Protein AF-X6MGR4-F1 (afdb_monomer)

Sequence (195 aa):
MQVRRQFLCTNKPTILLTPIKSKELKSATSVTKFLGLRNKNALSRKVLAHTFSGHYLFILQLMLMYQIQEVKRLHKMTIVKVLLSKTEDVVKILKDNDVQIVYSMAKVEPFDKGKSRLKSHFKQCRKFYILNHIVRECTKKRKVSNTSVYYVESRKAWYKLTINEMRQPTNYSYTDAAKDSKYQMEMKARMDLRN

Organism: Reticulomyxa filosa (NCBI:txid46433)

Nearest PDB structures (foldseek):
  5wu6-assembly1_A  TM=6.765E-01  e=1.325E-02  Homo sapiens
  5wu6-assembly2_B  TM=6.444E-01  e=1.090E-02  Homo sapiens
  9j8p-assembly1_A  TM=5.849E-01  e=1.611E-02  Homo sapiens
  2hzc-assembly1_A  TM=5.557E-01  e=1.611E-02  Homo sapiens
  3vai-assembly1_A  TM=5.505E-01  e=6.758E-02  Homo sapiens

Secondary structure (DSSP, 8-state):
-HHHHHHHHHH--EEEEEES-------HHHHHHHTT--TT-HHHHHHHHHTTSTHHHHHHHHHHHS-EEEEEEPTTSS-EEEEES-HHHHHHHHHHSEEEETTEEEEEEE--GGG-S-GGG----TTT--TT--GGG--------THHHHHHHHHHHHHHHHHHHTT------S--TTSTHHHHHHHHHHHHTT-

Radius of gyration: 32.0 Å; Cα contacts (8 Å, |Δi|>4): 172; chains: 1; bounding box: 62×50×80 Å

Structure (mmCIF, N/CA/C/O backbone):
data_AF-X6MGR4-F1
#
_entry.id   AF-X6MGR4-F1
#
loop_
_atom_site.group_PDB
_atom_site.id
_atom_site.type_symbol
_atom_site.label_atom_id
_atom_site.label_alt_id
_atom_site.label_comp_id
_atom_site.label_asym_id
_atom_site.label_entity_id
_atom_site.label_seq_id
_atom_site.pdbx_PDB_ins_code
_atom_site.Cartn_x
_atom_site.Cartn_y
_atom_site.Cartn_z
_atom_site.occupancy
_atom_site.B_iso_or_equiv
_atom_site.auth_seq_id
_atom_site.auth_comp_id
_atom_site.auth_asym_id
_atom_site.auth_atom_id
_atom_site.pdbx_PDB_model_num
ATOM 1 N N . MET A 1 1 ? -17.010 13.481 -5.219 1.00 61.47 1 MET A N 1
ATOM 2 C CA . MET A 1 1 ? -16.076 12.380 -4.840 1.00 61.47 1 MET A CA 1
ATOM 3 C C . MET A 1 1 ? -15.973 12.138 -3.328 1.00 61.47 1 MET A C 1
ATOM 5 O O . MET A 1 1 ? -15.644 11.021 -2.943 1.00 61.47 1 MET A O 1
ATOM 9 N N . GLN A 1 2 ? -16.244 13.141 -2.486 1.00 75.12 2 GLN A N 1
ATOM 10 C CA . GLN A 1 2 ? -16.018 13.107 -1.034 1.00 75.12 2 GLN A CA 1
ATOM 11 C C . GLN A 1 2 ? -16.865 12.055 -0.289 1.00 75.12 2 GLN A C 1
ATOM 13 O O . GLN A 1 2 ? -16.314 11.289 0.497 1.00 75.12 2 GLN A O 1
ATOM 18 N N . VAL A 1 3 ? -18.148 11.910 -0.646 1.00 80.38 3 VAL A N 1
ATOM 19 C CA . VAL A 1 3 ? -19.079 10.939 -0.025 1.00 80.38 3 VAL A CA 1
ATOM 20 C C . VAL A 1 3 ? -18.582 9.490 -0.138 1.00 80.38 3 VAL A C 1
ATOM 22 O O . VAL A 1 3 ? -18.583 8.741 0.835 1.00 80.38 3 VAL A O 1
ATOM 25 N N . ARG A 1 4 ? -18.065 9.086 -1.310 1.00 75.12 4 ARG A N 1
ATOM 26 C CA . ARG A 1 4 ? -17.535 7.720 -1.502 1.00 75.12 4 ARG A CA 1
ATOM 27 C C . ARG A 1 4 ? -16.260 7.464 -0.696 1.00 75.12 4 ARG A C 1
ATOM 29 O O . ARG A 1 4 ? -16.050 6.334 -0.272 1.00 75.12 4 ARG A O 1
ATOM 36 N N . ARG A 1 5 ? -15.409 8.479 -0.486 1.00 77.56 5 ARG A N 1
ATOM 37 C CA . ARG A 1 5 ? -14.191 8.329 0.333 1.00 77.56 5 ARG A CA 1
ATOM 38 C C . ARG A 1 5 ? -14.550 8.088 1.795 1.00 77.56 5 ARG A C 1
ATOM 40 O O . ARG A 1 5 ? -14.008 7.166 2.391 1.00 77.56 5 ARG A O 1
ATOM 47 N N . GLN A 1 6 ? -15.496 8.861 2.329 1.00 80.38 6 GLN A N 1
ATOM 48 C CA . GLN A 1 6 ? -15.971 8.696 3.704 1.00 80.38 6 GLN A CA 1
ATOM 49 C C . GLN A 1 6 ? -16.549 7.293 3.923 1.00 80.38 6 GLN A C 1
ATOM 51 O O . GLN A 1 6 ? -16.101 6.597 4.826 1.00 80.38 6 GLN A O 1
ATOM 56 N N . PHE A 1 7 ? -17.421 6.820 3.026 1.00 84.38 7 PHE A N 1
ATOM 57 C CA . PHE A 1 7 ? -18.021 5.484 3.133 1.00 84.38 7 PHE A CA 1
ATOM 58 C C . PHE A 1 7 ? -16.995 4.335 3.176 1.00 84.38 7 PHE A C 1
ATOM 60 O O . PHE A 1 7 ? -17.171 3.359 3.910 1.00 84.38 7 PHE A O 1
ATOM 67 N N . LEU A 1 8 ? -15.914 4.435 2.393 1.00 80.69 8 LEU A N 1
ATOM 68 C CA . LEU A 1 8 ? -14.847 3.429 2.391 1.00 80.69 8 LEU A CA 1
ATOM 69 C C . LEU A 1 8 ? -14.054 3.435 3.704 1.00 80.69 8 LEU A C 1
ATOM 71 O O . LEU A 1 8 ? -13.685 2.368 4.190 1.00 80.69 8 LEU A O 1
ATOM 75 N N . CYS A 1 9 ? -13.834 4.612 4.294 1.00 80.75 9 CYS A N 1
ATOM 76 C CA . CYS A 1 9 ? -13.073 4.748 5.535 1.00 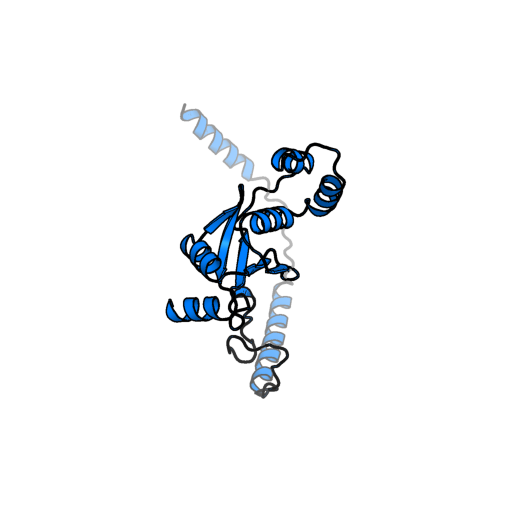80.75 9 CYS A CA 1
ATOM 77 C C . CYS A 1 9 ? -13.833 4.207 6.753 1.00 80.75 9 CYS A C 1
ATOM 79 O O . CYS A 1 9 ? -13.195 3.658 7.644 1.00 80.75 9 CYS A O 1
ATOM 81 N N . THR A 1 10 ? -15.166 4.316 6.785 1.00 82.88 10 THR A N 1
ATOM 82 C CA . THR A 1 10 ? -15.971 3.911 7.952 1.00 82.88 10 THR A CA 1
ATOM 83 C C . THR A 1 10 ? -16.091 2.395 8.096 1.00 82.88 10 THR A C 1
ATOM 85 O O . THR A 1 10 ? -16.029 1.875 9.202 1.00 82.88 10 THR A O 1
ATOM 88 N N . ASN A 1 11 ? -16.251 1.672 6.983 1.00 85.81 11 ASN A N 1
ATOM 89 C CA . ASN A 1 11 ? -16.527 0.232 7.031 1.00 85.81 11 ASN A CA 1
ATOM 90 C C . ASN A 1 11 ? -15.257 -0.614 7.152 1.00 85.81 11 ASN A C 1
ATOM 92 O O . ASN A 1 11 ? -15.237 -1.611 7.871 1.00 85.81 11 ASN A O 1
ATOM 96 N N . LYS A 1 12 ? -14.213 -0.261 6.390 1.00 89.56 12 LYS A N 1
ATOM 97 C CA . LYS A 1 12 ? -12.924 -0.963 6.396 1.00 89.56 12 LYS A CA 1
ATOM 98 C C . LYS A 1 12 ? -11.793 0.037 6.156 1.00 89.56 12 LYS A C 1
ATOM 100 O O . LYS A 1 12 ? -11.517 0.319 4.989 1.00 89.56 12 LYS A O 1
ATOM 105 N N . PRO A 1 13 ? -11.111 0.517 7.212 1.00 90.88 13 PRO A N 1
ATOM 106 C CA . PRO A 1 13 ? -10.029 1.509 7.147 1.00 90.88 13 PRO A CA 1
ATOM 107 C C . PRO A 1 13 ? -8.783 0.973 6.422 1.00 90.88 13 PRO A C 1
ATOM 109 O O . PRO A 1 13 ? -7.758 0.649 7.015 1.00 90.88 13 PRO A O 1
ATOM 112 N N . THR A 1 14 ? -8.886 0.824 5.105 1.00 93.00 14 THR A N 1
ATOM 113 C CA . THR A 1 14 ? -7.870 0.194 4.268 1.00 93.00 14 THR A CA 1
ATOM 114 C C . THR A 1 14 ? -7.316 1.199 3.275 1.00 93.00 14 THR A C 1
ATOM 116 O O . THR A 1 14 ? -8.064 1.813 2.510 1.00 93.00 14 THR A O 1
ATOM 119 N N . ILE A 1 15 ? -5.995 1.304 3.229 1.00 93.81 15 ILE A N 1
ATOM 120 C CA . ILE A 1 15 ? -5.273 2.171 2.301 1.00 93.81 15 ILE A CA 1
ATOM 121 C C . ILE A 1 15 ? -4.340 1.352 1.410 1.00 93.81 15 ILE A C 1
ATOM 123 O O . ILE A 1 15 ? -3.853 0.279 1.778 1.00 93.81 15 ILE A O 1
ATOM 127 N N . LEU A 1 16 ? -4.125 1.859 0.202 1.00 93.00 16 LEU A N 1
ATOM 128 C CA . LEU A 1 16 ? -3.084 1.426 -0.711 1.00 93.00 16 LEU A CA 1
ATOM 129 C C . LEU A 1 16 ? -1.946 2.429 -0.661 1.00 93.00 16 LEU A C 1
ATOM 131 O O . LEU A 1 16 ? -2.156 3.632 -0.814 1.00 93.00 16 LEU A O 1
ATOM 135 N N . LEU A 1 17 ? -0.743 1.903 -0.495 1.00 92.25 17 LEU A N 1
ATOM 136 C CA . LEU A 1 17 ? 0.480 2.678 -0.476 1.00 92.25 17 LEU A CA 1
ATOM 137 C C . LEU A 1 17 ? 1.316 2.294 -1.685 1.00 92.25 17 LEU A C 1
ATOM 139 O O . LEU A 1 17 ? 1.655 1.121 -1.875 1.00 92.25 17 LEU A O 1
ATOM 143 N N . THR A 1 18 ? 1.619 3.294 -2.508 1.00 89.31 18 THR A N 1
ATOM 144 C CA . THR A 1 18 ? 2.442 3.131 -3.706 1.00 89.31 18 THR A CA 1
ATOM 145 C C . THR A 1 18 ? 3.684 4.007 -3.571 1.00 89.31 18 THR A C 1
ATOM 147 O O . THR A 1 18 ? 3.547 5.229 -3.516 1.00 89.31 18 THR A O 1
ATOM 150 N N . PRO A 1 19 ? 4.896 3.434 -3.516 1.00 86.06 19 PRO A N 1
ATOM 151 C CA . PRO A 1 19 ? 6.114 4.236 -3.466 1.00 86.06 19 PRO A CA 1
ATOM 152 C C . PRO A 1 19 ? 6.262 5.034 -4.770 1.00 86.06 19 PRO A C 1
ATOM 154 O O . PRO A 1 19 ? 6.184 4.460 -5.856 1.00 86.06 19 PRO A O 1
ATOM 157 N N . ILE A 1 20 ? 6.455 6.354 -4.671 1.00 81.50 20 ILE A N 1
ATOM 158 C CA . ILE A 1 20 ? 6.474 7.260 -5.834 1.00 81.50 20 ILE A CA 1
ATOM 159 C C . ILE A 1 20 ? 7.829 7.229 -6.544 1.00 81.50 20 ILE A C 1
ATOM 161 O O . ILE A 1 20 ? 7.866 7.335 -7.765 1.00 81.50 20 ILE A O 1
ATOM 165 N N . LYS A 1 21 ? 8.921 7.062 -5.790 1.00 69.19 21 LYS A N 1
ATOM 166 C CA . LYS A 1 21 ? 10.300 6.774 -6.228 1.00 69.19 21 LYS A CA 1
ATOM 167 C C . LYS A 1 21 ? 11.174 6.851 -4.978 1.00 69.19 21 LYS A C 1
ATOM 169 O O . LYS A 1 21 ? 11.467 7.939 -4.494 1.00 69.19 21 LYS A O 1
ATOM 174 N N . SER A 1 22 ? 11.562 5.712 -4.421 1.00 62.59 22 SER A N 1
ATOM 175 C CA . SER A 1 22 ? 12.539 5.674 -3.332 1.00 62.59 22 SER A CA 1
ATOM 176 C C . SER A 1 22 ? 13.940 5.583 -3.924 1.00 62.59 22 SER A C 1
ATOM 178 O O . SER A 1 22 ? 14.182 4.724 -4.773 1.00 62.59 22 SER A O 1
ATOM 180 N N . LYS A 1 23 ? 14.880 6.419 -3.464 1.00 68.06 23 LYS A N 1
ATOM 181 C CA . LYS A 1 23 ? 16.303 6.110 -3.659 1.00 68.06 23 LYS A CA 1
ATOM 182 C C . LYS A 1 23 ? 16.578 4.815 -2.902 1.00 68.06 23 LYS A C 1
ATOM 184 O O . LYS A 1 23 ? 16.420 4.760 -1.685 1.00 68.06 23 LYS A O 1
ATOM 189 N N . GLU A 1 24 ? 16.906 3.764 -3.636 1.00 66.44 24 GLU A N 1
ATOM 190 C CA . GLU A 1 24 ? 17.157 2.455 -3.051 1.00 66.44 24 GLU A CA 1
ATOM 191 C C . GLU A 1 24 ? 18.448 2.519 -2.224 1.00 66.44 24 GLU A C 1
ATOM 193 O O . GLU A 1 24 ? 19.502 2.930 -2.722 1.00 66.44 24 GLU A O 1
ATOM 198 N N . LEU A 1 25 ? 18.367 2.170 -0.939 1.00 66.38 25 LEU A N 1
ATOM 199 C CA . LEU A 1 25 ? 19.551 2.041 -0.098 1.00 66.38 25 LEU A CA 1
ATOM 200 C C . LEU A 1 25 ? 20.308 0.793 -0.552 1.00 66.38 25 LEU A C 1
ATOM 202 O O . LEU A 1 25 ? 19.879 -0.330 -0.310 1.00 66.38 25 LEU A O 1
ATOM 206 N N . LYS A 1 26 ? 21.433 1.000 -1.239 1.00 72.69 26 LYS A N 1
ATOM 207 C CA . LYS A 1 26 ? 22.181 -0.075 -1.908 1.00 72.69 26 LYS A CA 1
ATOM 208 C C . LYS A 1 26 ? 22.854 -1.070 -0.951 1.00 72.69 26 LYS A C 1
ATOM 210 O O . L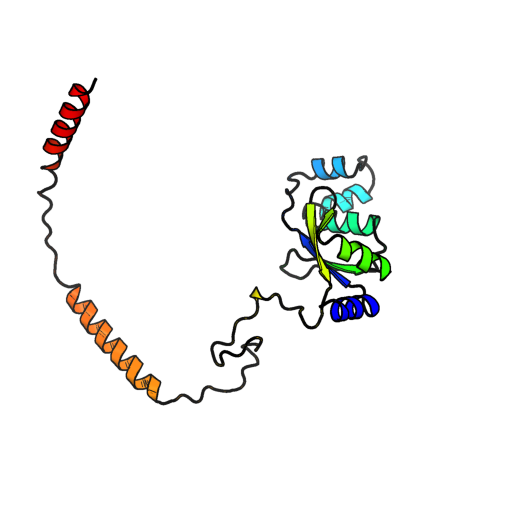YS A 1 26 ? 23.304 -2.115 -1.407 1.00 72.69 26 LYS A O 1
ATOM 215 N N . SER A 1 27 ? 22.967 -0.771 0.347 1.00 77.00 27 SER A N 1
ATOM 216 C CA . SER A 1 27 ? 23.691 -1.625 1.302 1.00 77.00 27 SER A CA 1
ATOM 217 C C . SER A 1 27 ? 22.935 -1.849 2.613 1.00 77.00 27 SER A C 1
ATOM 219 O O . SER A 1 27 ? 22.416 -0.906 3.212 1.00 77.00 27 SER A O 1
ATOM 221 N N . ALA A 1 28 ? 22.948 -3.083 3.130 1.00 69.81 28 ALA A N 1
ATOM 222 C CA . ALA A 1 28 ? 22.401 -3.391 4.458 1.00 69.81 28 ALA A CA 1
ATOM 223 C C . ALA A 1 28 ? 23.077 -2.598 5.576 1.00 69.81 28 ALA A C 1
ATOM 225 O O . ALA A 1 28 ? 22.421 -2.207 6.533 1.00 69.81 28 ALA A O 1
ATOM 226 N N . THR A 1 29 ? 24.373 -2.307 5.459 1.00 76.19 29 THR A N 1
ATOM 227 C CA . THR A 1 29 ? 25.093 -1.491 6.444 1.00 76.19 29 THR A CA 1
ATOM 228 C C . THR A 1 29 ? 24.518 -0.082 6.561 1.00 76.19 29 THR A C 1
ATOM 230 O O . THR A 1 29 ? 24.445 0.439 7.673 1.00 76.19 29 THR A O 1
ATOM 233 N N . SER A 1 30 ? 24.062 0.522 5.456 1.00 73.38 30 SER A N 1
ATOM 234 C CA . SER A 1 30 ? 23.371 1.818 5.502 1.00 73.38 30 SER A CA 1
ATOM 235 C C . SER A 1 30 ? 22.019 1.723 6.217 1.00 73.38 30 SER A C 1
ATOM 237 O O . SER A 1 30 ? 21.712 2.575 7.046 1.00 73.38 30 SER A O 1
ATOM 239 N N . VAL A 1 31 ? 21.266 0.640 5.991 1.00 71.88 31 VAL A N 1
ATOM 240 C CA . VAL A 1 31 ? 19.980 0.370 6.653 1.00 71.88 31 VAL A CA 1
ATOM 241 C C . VAL A 1 31 ? 20.155 0.151 8.158 1.00 71.88 31 VAL A C 1
ATOM 243 O O . VAL A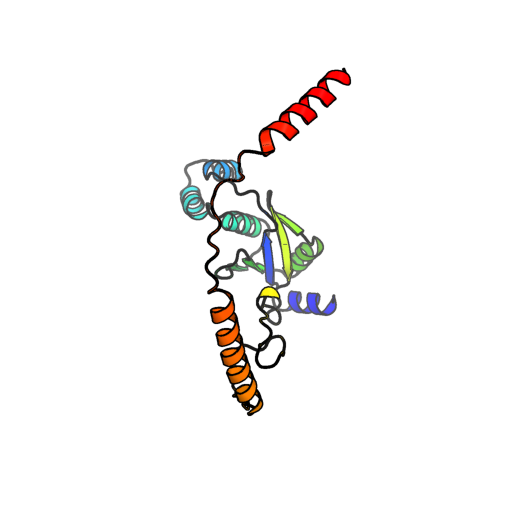 1 31 ? 19.424 0.731 8.955 1.00 71.88 31 VAL A O 1
ATOM 246 N N . THR A 1 32 ? 21.149 -0.636 8.573 1.00 74.19 32 THR A N 1
ATOM 247 C CA . THR A 1 32 ? 21.419 -0.910 9.993 1.00 74.19 32 THR A CA 1
ATOM 248 C C . THR A 1 32 ? 21.852 0.345 10.741 1.00 74.19 32 THR A C 1
ATOM 250 O O . THR A 1 32 ? 21.381 0.581 11.853 1.00 74.19 32 THR A O 1
ATOM 253 N N . LYS A 1 33 ? 22.714 1.172 10.125 1.00 79.75 33 LYS A N 1
ATOM 254 C CA . LYS A 1 33 ? 23.099 2.480 10.676 1.00 79.75 33 LYS A CA 1
ATOM 255 C C . LYS A 1 33 ? 21.889 3.402 10.793 1.00 79.75 33 LYS A C 1
ATOM 257 O O . LYS A 1 33 ? 21.725 4.046 11.822 1.00 79.75 33 LYS A O 1
ATOM 262 N N . PHE A 1 34 ? 21.035 3.422 9.771 1.00 71.69 34 PHE A N 1
ATOM 263 C CA . PHE A 1 34 ? 19.836 4.249 9.750 1.00 71.69 34 PHE A CA 1
ATOM 264 C C . PHE A 1 34 ? 18.831 3.863 10.846 1.00 71.69 34 PHE A C 1
ATOM 266 O O . PHE A 1 34 ? 18.313 4.729 11.539 1.00 71.69 34 PHE A O 1
ATOM 273 N N . LEU A 1 35 ? 18.601 2.564 11.056 1.00 72.94 35 LEU A N 1
ATOM 274 C CA . LEU A 1 35 ? 17.695 2.066 12.097 1.00 72.94 35 LEU A CA 1
ATOM 275 C C . LEU A 1 35 ? 18.267 2.183 13.522 1.00 72.94 35 LEU A C 1
ATOM 277 O O . LEU A 1 35 ? 17.602 1.784 14.475 1.00 72.94 35 LEU A O 1
ATOM 281 N N . GLY A 1 36 ? 19.506 2.658 13.691 1.00 79.69 36 GLY A N 1
ATOM 282 C CA . GLY A 1 36 ? 20.153 2.743 15.003 1.00 79.69 36 GLY A CA 1
ATOM 283 C C . GLY A 1 36 ? 20.352 1.383 15.685 1.00 79.69 36 GLY A C 1
ATOM 284 O O . GLY A 1 36 ? 20.550 1.318 16.899 1.00 79.69 36 GLY A O 1
ATOM 285 N N . LEU A 1 37 ? 20.302 0.280 14.929 1.00 76.69 37 LEU A N 1
ATOM 286 C CA . LEU A 1 37 ? 20.423 -1.068 15.477 1.00 76.69 37 LEU A CA 1
ATOM 287 C C . LEU A 1 37 ? 21.881 -1.329 15.880 1.00 76.69 37 LEU A C 1
ATOM 289 O O . LEU A 1 37 ? 22.727 -1.646 15.043 1.00 76.69 37 LEU A O 1
ATOM 293 N N . ARG A 1 38 ? 22.191 -1.219 17.178 1.00 73.81 38 ARG A N 1
ATOM 294 C CA . ARG A 1 38 ? 23.499 -1.624 17.718 1.00 73.81 38 ARG A CA 1
ATOM 295 C C . ARG A 1 38 ? 23.639 -3.158 17.647 1.00 73.81 38 ARG A C 1
ATOM 297 O O . ARG A 1 38 ? 22.742 -3.921 17.997 1.00 73.81 38 ARG A O 1
ATOM 304 N N . ASN A 1 39 ? 24.773 -3.597 17.111 1.00 66.12 39 ASN A N 1
ATOM 305 C CA . ASN A 1 39 ? 24.993 -4.830 16.342 1.00 66.12 39 ASN A CA 1
ATOM 306 C C . ASN A 1 39 ? 25.004 -6.180 17.113 1.00 66.12 39 ASN A C 1
ATOM 308 O O . ASN A 1 39 ? 25.900 -6.987 16.893 1.00 66.12 39 ASN A O 1
ATOM 312 N N . LYS A 1 40 ? 24.062 -6.481 18.021 1.00 67.75 40 LYS A N 1
ATOM 313 C CA . LYS A 1 40 ? 24.047 -7.811 18.696 1.00 67.75 40 LYS A CA 1
ATOM 314 C C . LYS A 1 40 ? 22.679 -8.475 18.877 1.00 67.75 40 LYS A C 1
ATOM 316 O O . LYS A 1 40 ? 22.614 -9.650 19.236 1.00 67.75 40 LYS A O 1
ATOM 321 N N . ASN A 1 41 ? 21.581 -7.791 18.575 1.00 71.56 41 ASN A N 1
ATOM 322 C CA . ASN A 1 41 ? 20.255 -8.322 18.889 1.00 71.56 41 ASN A CA 1
ATOM 323 C C . ASN A 1 41 ? 19.803 -9.339 17.828 1.00 71.56 41 ASN A C 1
ATOM 325 O O . ASN A 1 41 ? 19.934 -9.105 16.632 1.00 71.56 41 ASN A O 1
ATOM 329 N N . ALA A 1 42 ? 19.214 -10.467 18.234 1.00 73.12 42 ALA A N 1
ATOM 330 C CA . ALA A 1 42 ? 18.660 -11.458 17.296 1.00 73.12 42 ALA A CA 1
ATOM 331 C C . ALA A 1 42 ? 17.652 -10.839 16.299 1.00 73.12 42 ALA A C 1
ATOM 333 O O . ALA A 1 42 ? 17.520 -11.288 15.160 1.00 73.12 42 ALA A O 1
ATOM 334 N N . LEU A 1 43 ? 16.994 -9.756 16.718 1.00 63.16 43 LEU A N 1
ATOM 335 C CA . LEU A 1 43 ? 16.063 -8.969 15.920 1.00 63.16 43 LEU A CA 1
ATOM 336 C C . LEU A 1 43 ? 16.763 -8.224 14.771 1.00 63.16 43 LEU A C 1
ATOM 338 O O . LEU A 1 43 ? 16.221 -8.194 13.670 1.00 63.16 43 LEU A O 1
ATOM 342 N N . SER A 1 44 ? 17.992 -7.720 14.964 1.00 67.44 44 SER A N 1
ATOM 343 C CA . SER A 1 44 ? 18.742 -7.066 13.883 1.00 67.44 44 SER A CA 1
ATOM 344 C C . SER A 1 44 ? 19.100 -8.051 12.776 1.00 67.44 44 SER A C 1
ATOM 346 O O . SER A 1 44 ? 18.983 -7.700 11.610 1.00 67.44 44 SER A O 1
ATOM 348 N N . ARG A 1 45 ? 19.435 -9.305 13.114 1.00 69.88 45 ARG A N 1
ATOM 349 C CA . ARG A 1 45 ? 19.710 -10.373 12.136 1.00 69.88 45 ARG A CA 1
ATOM 350 C C . ARG A 1 45 ? 18.470 -10.768 11.328 1.00 69.88 45 ARG A C 1
ATOM 352 O O . ARG A 1 45 ? 18.565 -10.916 10.113 1.00 69.88 45 ARG A O 1
ATOM 359 N N . LYS A 1 46 ? 17.300 -10.872 11.973 1.00 69.50 46 LYS A N 1
ATOM 360 C CA . LYS A 1 46 ? 16.019 -11.132 11.283 1.00 69.50 46 LYS A CA 1
ATOM 361 C C . LYS A 1 46 ? 15.610 -9.971 10.377 1.00 69.50 46 LYS A C 1
ATOM 363 O O . LYS A 1 46 ? 15.191 -10.192 9.246 1.00 69.50 46 LYS A O 1
ATOM 368 N N . VAL A 1 47 ? 15.779 -8.738 10.852 1.00 63.34 47 VAL A N 1
ATOM 369 C CA . VAL A 1 47 ? 15.543 -7.534 10.051 1.00 63.34 47 VAL A CA 1
ATOM 370 C C . VAL A 1 47 ? 16.512 -7.502 8.868 1.00 63.34 47 VAL A C 1
ATOM 372 O O . VAL A 1 47 ? 16.057 -7.301 7.749 1.00 63.34 47 VAL A O 1
ATOM 375 N N . LEU A 1 48 ? 17.805 -7.802 9.052 1.00 63.44 48 LEU A N 1
ATOM 376 C CA . LEU A 1 48 ? 18.813 -7.805 7.979 1.00 63.44 48 LEU A CA 1
ATOM 377 C C . LEU A 1 48 ? 18.479 -8.781 6.838 1.00 63.44 48 LEU A C 1
ATOM 379 O O . LEU A 1 48 ? 18.599 -8.428 5.668 1.00 63.44 48 LEU A O 1
ATOM 383 N N . ALA A 1 49 ? 18.018 -9.989 7.174 1.00 62.09 49 ALA A N 1
ATOM 384 C CA . ALA A 1 49 ? 17.673 -11.023 6.194 1.00 62.09 49 ALA A CA 1
ATOM 385 C C . ALA A 1 49 ? 16.478 -10.637 5.301 1.00 62.09 49 ALA A C 1
ATOM 387 O O . ALA A 1 49 ? 16.363 -11.112 4.172 1.00 62.09 49 ALA A O 1
ATOM 388 N N . HIS A 1 50 ? 15.604 -9.750 5.784 1.00 57.88 50 HIS A N 1
ATOM 389 C CA . HIS A 1 50 ? 14.401 -9.319 5.070 1.00 57.88 50 HIS A CA 1
ATOM 390 C C . HIS A 1 50 ? 14.463 -7.867 4.557 1.00 57.88 50 HIS A C 1
ATOM 392 O O . HIS A 1 50 ? 13.648 -7.485 3.723 1.00 57.88 50 HIS A O 1
ATOM 398 N N . THR A 1 51 ? 15.430 -7.050 4.990 1.00 54.12 51 THR A N 1
ATOM 399 C CA . THR A 1 51 ? 15.479 -5.597 4.700 1.00 54.12 51 THR A CA 1
ATOM 400 C C . THR A 1 51 ? 16.021 -5.215 3.331 1.00 54.12 51 THR A C 1
ATOM 402 O O . THR A 1 51 ? 15.877 -4.059 2.940 1.00 54.12 51 THR A O 1
ATOM 405 N N . PHE A 1 52 ? 16.572 -6.149 2.558 1.00 54.72 52 PHE A N 1
ATOM 406 C CA . PHE A 1 52 ? 17.102 -5.826 1.228 1.00 54.72 52 PHE A CA 1
ATOM 407 C C . PHE A 1 52 ? 16.037 -5.525 0.168 1.00 54.72 52 PHE A C 1
ATOM 409 O O . PHE A 1 52 ? 16.360 -5.007 -0.894 1.00 54.72 52 PHE A O 1
ATOM 416 N N . SER A 1 53 ? 14.760 -5.789 0.443 1.00 63.78 53 SER A N 1
ATOM 417 C CA . SER A 1 53 ? 13.676 -5.262 -0.385 1.00 63.78 53 SER A CA 1
ATOM 418 C C . SER A 1 53 ? 13.209 -3.962 0.261 1.00 63.78 53 SER A C 1
ATOM 420 O O . SER A 1 53 ? 12.561 -4.016 1.307 1.00 63.78 53 SER A O 1
ATOM 422 N N . GLY A 1 54 ? 13.494 -2.808 -0.355 1.00 65.38 54 GLY A N 1
ATOM 423 C CA . GLY A 1 54 ? 13.142 -1.475 0.167 1.00 65.38 54 GLY A CA 1
ATOM 424 C C . GLY A 1 54 ? 11.679 -1.321 0.625 1.00 65.38 54 GLY A C 1
ATOM 425 O O . GLY A 1 54 ? 11.373 -0.489 1.476 1.00 65.38 54 GLY A O 1
ATOM 426 N N . HIS A 1 55 ? 10.781 -2.194 0.160 1.00 69.69 55 HIS A N 1
ATOM 427 C CA . HIS A 1 55 ? 9.404 -2.312 0.644 1.00 69.69 55 HIS A CA 1
ATOM 428 C C . HIS A 1 55 ? 9.252 -2.663 2.134 1.00 69.69 55 HIS A C 1
ATOM 430 O O . HIS A 1 55 ? 8.266 -2.252 2.737 1.00 69.69 55 HIS A O 1
ATOM 436 N N . TYR A 1 56 ? 10.174 -3.416 2.744 1.00 72.56 56 TYR A N 1
ATOM 437 C CA . TYR A 1 56 ? 10.018 -3.858 4.138 1.00 72.56 56 TYR A CA 1
ATOM 438 C C . TYR A 1 56 ? 10.311 -2.747 5.143 1.00 72.56 56 TYR A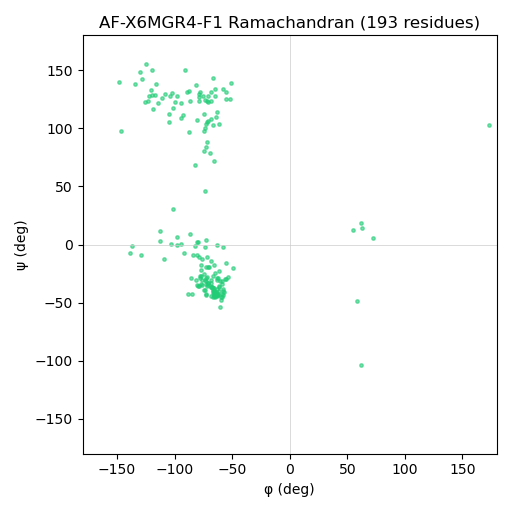 C 1
ATOM 440 O O . TYR A 1 56 ? 9.635 -2.665 6.163 1.00 72.56 56 TYR A O 1
ATOM 448 N N . LEU A 1 57 ? 11.254 -1.852 4.836 1.00 76.56 57 LEU A N 1
ATOM 449 C CA . LEU A 1 57 ? 11.542 -0.686 5.678 1.00 76.56 57 LEU A CA 1
ATOM 450 C C . LEU A 1 57 ? 10.355 0.271 5.739 1.00 76.56 57 LEU A C 1
ATOM 452 O O . LEU A 1 57 ? 10.003 0.764 6.807 1.00 76.56 57 LEU A O 1
ATOM 456 N N . PHE A 1 58 ? 9.703 0.467 4.595 1.00 80.44 58 PHE A N 1
ATOM 457 C CA . PHE A 1 58 ? 8.489 1.264 4.496 1.00 80.44 58 PHE A CA 1
ATOM 458 C C . PHE A 1 58 ? 7.373 0.714 5.396 1.00 80.44 58 PHE A C 1
ATOM 460 O O . PHE A 1 58 ? 6.742 1.462 6.138 1.00 80.44 58 PHE A O 1
ATOM 467 N N . ILE A 1 59 ? 7.173 -0.608 5.380 1.00 83.06 59 ILE A N 1
ATOM 468 C CA . ILE A 1 59 ? 6.183 -1.280 6.229 1.00 83.06 59 ILE A CA 1
ATOM 469 C C . ILE A 1 59 ? 6.553 -1.153 7.711 1.00 83.06 59 ILE A C 1
ATOM 471 O O . ILE A 1 59 ? 5.686 -0.848 8.524 1.00 83.06 59 ILE A O 1
ATOM 475 N N . LEU A 1 60 ? 7.825 -1.350 8.067 1.00 83.12 60 LEU A N 1
ATOM 476 C CA . LEU A 1 60 ? 8.269 -1.319 9.461 1.00 83.12 60 LEU A CA 1
ATOM 477 C C . LEU A 1 60 ? 8.037 0.057 10.103 1.00 83.12 60 LEU A C 1
ATOM 479 O O . LEU A 1 60 ? 7.536 0.138 11.220 1.00 83.12 60 LEU A O 1
ATOM 483 N N . GLN A 1 61 ? 8.328 1.138 9.374 1.00 84.56 61 GLN A N 1
ATOM 484 C CA . GLN A 1 61 ? 8.107 2.497 9.869 1.00 84.56 61 GLN A CA 1
ATOM 485 C C . GLN A 1 61 ? 6.615 2.806 10.050 1.00 84.56 61 GLN A C 1
ATOM 487 O O . GLN A 1 61 ? 6.223 3.419 11.040 1.00 84.56 61 GLN A O 1
ATOM 492 N N . LEU A 1 62 ? 5.769 2.339 9.129 1.00 87.25 62 LEU A N 1
ATOM 493 C CA . LEU A 1 62 ? 4.318 2.462 9.262 1.00 87.25 62 LEU A CA 1
ATOM 494 C C . LEU A 1 62 ? 3.792 1.737 10.498 1.00 87.25 62 LEU A C 1
ATOM 496 O O . LEU A 1 62 ? 2.925 2.274 11.178 1.00 87.25 62 LEU A O 1
ATOM 500 N N . MET A 1 63 ? 4.330 0.554 10.803 1.00 86.88 63 MET A N 1
ATOM 501 C CA . MET A 1 63 ? 3.958 -0.208 11.999 1.00 86.88 63 MET A CA 1
ATOM 502 C C . MET A 1 63 ? 4.377 0.485 13.299 1.00 86.88 63 MET A C 1
ATOM 504 O O . MET A 1 63 ? 3.741 0.267 14.323 1.00 86.88 63 MET A O 1
ATOM 508 N N . LEU A 1 64 ? 5.428 1.310 13.271 1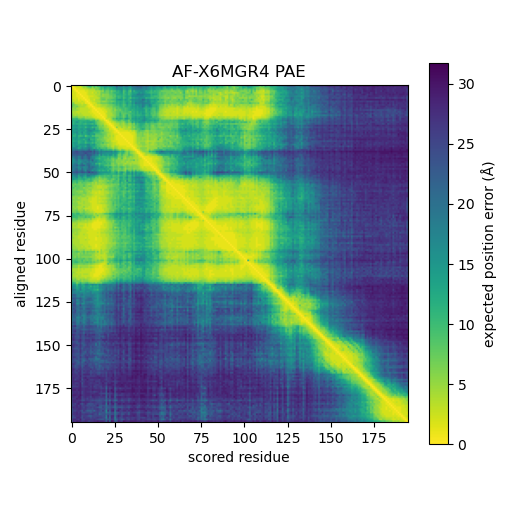.00 87.50 64 LEU A N 1
ATOM 509 C CA . LEU A 1 64 ? 5.844 2.105 14.430 1.00 87.50 64 LEU A CA 1
ATOM 510 C C . LEU A 1 64 ? 4.978 3.358 14.617 1.00 87.50 64 LEU A C 1
ATOM 512 O O . LEU A 1 64 ? 4.719 3.747 15.752 1.00 87.50 64 LEU A O 1
ATOM 516 N N . MET A 1 65 ? 4.539 3.995 13.526 1.00 88.12 65 MET A N 1
ATOM 517 C CA . MET A 1 65 ? 3.762 5.241 13.593 1.00 88.12 65 MET A CA 1
ATOM 518 C C . MET A 1 65 ? 2.256 5.024 13.761 1.00 88.12 65 MET A C 1
ATOM 520 O O . MET A 1 65 ? 1.582 5.873 14.340 1.00 88.12 65 MET A O 1
ATOM 524 N N . TYR A 1 66 ? 1.722 3.908 13.261 1.00 92.69 66 TYR A N 1
ATOM 525 C CA . TYR A 1 66 ? 0.288 3.635 13.238 1.00 92.69 66 TYR A CA 1
ATOM 526 C C . TYR A 1 66 ? -0.035 2.257 13.807 1.00 92.69 66 TYR A C 1
ATOM 528 O O . TYR A 1 66 ? 0.706 1.292 13.633 1.00 92.69 66 TYR A O 1
ATOM 536 N N . GLN A 1 67 ? -1.209 2.147 14.428 1.00 92.31 67 GLN A N 1
ATOM 537 C CA . GLN A 1 67 ? -1.756 0.866 14.864 1.00 92.31 67 GLN A CA 1
ATOM 538 C C . GLN A 1 67 ? -2.275 0.099 13.642 1.00 92.31 67 GLN A C 1
ATOM 540 O O . GLN A 1 67 ? -3.375 0.360 13.146 1.00 92.31 67 GLN A O 1
ATOM 545 N N . ILE A 1 68 ? -1.454 -0.814 13.122 1.00 92.25 68 ILE A N 1
ATOM 546 C CA . ILE A 1 68 ? -1.753 -1.606 11.927 1.00 92.25 68 ILE A CA 1
ATOM 547 C C . ILE A 1 68 ? -2.289 -2.975 12.324 1.00 92.25 68 ILE A C 1
ATOM 549 O O . ILE A 1 68 ? -1.651 -3.710 13.073 1.00 92.25 68 ILE A O 1
ATOM 553 N N . GLN A 1 69 ? -3.437 -3.334 11.756 1.00 94.38 69 GLN A N 1
ATOM 554 C CA . GLN A 1 69 ? -4.071 -4.629 11.970 1.00 94.38 69 GLN A CA 1
ATOM 555 C C . GLN A 1 69 ? -3.579 -5.678 10.968 1.00 94.38 69 GLN A C 1
ATOM 557 O O . GLN A 1 69 ? -3.335 -6.824 11.333 1.00 94.38 69 GLN A O 1
ATOM 562 N N . GLU A 1 70 ? -3.438 -5.306 9.691 1.00 91.19 70 GLU A N 1
ATOM 563 C CA . GLU A 1 70 ? -3.013 -6.239 8.646 1.00 91.19 70 GLU A CA 1
ATOM 564 C C . GLU A 1 70 ? -2.203 -5.536 7.550 1.00 91.19 70 GLU A C 1
ATOM 566 O O . GLU A 1 70 ? -2.554 -4.447 7.092 1.00 91.19 70 GLU A O 1
ATOM 571 N N . VAL A 1 71 ? -1.143 -6.194 7.074 1.00 91.62 71 VAL A N 1
ATOM 572 C CA . VAL A 1 71 ? -0.359 -5.759 5.912 1.00 91.62 71 VAL A CA 1
ATOM 573 C C . VAL A 1 71 ? -0.342 -6.874 4.877 1.00 91.62 71 VAL A C 1
ATOM 575 O O . VAL A 1 71 ? 0.094 -7.989 5.149 1.00 91.62 71 VAL A O 1
ATOM 578 N N . LYS A 1 72 ? -0.794 -6.571 3.659 1.00 90.88 72 LYS A N 1
ATOM 579 C CA . LYS A 1 72 ? -0.768 -7.495 2.521 1.00 90.88 72 LYS A CA 1
ATOM 580 C C . LYS A 1 72 ? -0.051 -6.855 1.345 1.00 90.88 72 LYS A C 1
ATOM 582 O O . LYS A 1 72 ? -0.468 -5.817 0.833 1.00 90.88 72 LYS A O 1
ATOM 587 N N . ARG A 1 73 ? 1.000 -7.506 0.855 1.00 88.31 73 ARG A N 1
ATOM 588 C CA . ARG A 1 73 ? 1.633 -7.123 -0.409 1.00 88.31 73 ARG A CA 1
ATOM 589 C C . ARG A 1 73 ? 0.789 -7.637 -1.571 1.00 88.31 73 ARG A C 1
ATOM 591 O O . ARG A 1 73 ? 0.422 -8.811 -1.595 1.00 88.31 73 ARG A O 1
ATOM 598 N N . LEU A 1 74 ? 0.490 -6.782 -2.546 1.00 84.19 74 LEU A N 1
ATOM 599 C CA . LEU A 1 74 ? -0.163 -7.240 -3.771 1.00 84.19 74 LEU A CA 1
ATOM 600 C C . LEU A 1 74 ? 0.856 -8.004 -4.625 1.00 84.19 74 LEU A C 1
ATOM 602 O O . LEU A 1 74 ? 1.938 -7.502 -4.932 1.00 84.19 74 LEU A O 1
ATOM 606 N N . HIS A 1 75 ? 0.528 -9.250 -4.971 1.00 73.81 75 HIS A N 1
ATOM 607 C CA . HIS A 1 75 ? 1.437 -10.132 -5.699 1.00 73.81 75 HIS A CA 1
ATOM 608 C C . HIS A 1 75 ? 1.854 -9.501 -7.039 1.00 73.81 75 HIS A C 1
ATOM 610 O O . HIS A 1 75 ? 1.008 -8.991 -7.773 1.00 73.81 75 HIS A O 1
ATOM 616 N N . LYS A 1 76 ? 3.160 -9.542 -7.347 1.00 80.69 76 LYS A N 1
ATOM 617 C CA . LYS A 1 76 ? 3.788 -8.930 -8.539 1.00 80.69 76 LYS A CA 1
ATOM 618 C C . LYS A 1 76 ? 3.677 -7.400 -8.633 1.00 80.69 76 LYS A C 1
ATOM 620 O O . LYS A 1 76 ? 3.962 -6.844 -9.689 1.00 80.69 76 LYS A O 1
ATOM 625 N N . MET A 1 77 ? 3.304 -6.709 -7.553 1.00 79.38 77 MET A N 1
ATOM 626 C CA . MET A 1 77 ? 3.263 -5.247 -7.509 1.00 79.38 77 MET A CA 1
ATOM 627 C C . MET A 1 77 ? 4.099 -4.695 -6.349 1.00 79.38 77 MET A C 1
ATOM 629 O O . MET A 1 77 ? 4.336 -5.352 -5.333 1.00 79.38 77 MET A O 1
ATOM 633 N N . THR A 1 78 ? 4.537 -3.451 -6.506 1.00 80.38 78 THR A N 1
ATOM 634 C CA . THR A 1 78 ? 5.206 -2.644 -5.473 1.00 80.38 78 THR A CA 1
ATOM 635 C C . THR A 1 78 ? 4.221 -2.018 -4.479 1.00 80.38 78 THR A C 1
ATOM 637 O O . THR A 1 78 ? 4.630 -1.289 -3.580 1.00 80.38 78 THR A O 1
ATOM 640 N N . ILE A 1 79 ? 2.925 -2.305 -4.641 1.00 87.62 79 ILE A N 1
ATOM 641 C CA . ILE A 1 79 ? 1.829 -1.736 -3.862 1.00 87.62 79 ILE A CA 1
ATOM 642 C C . ILE A 1 79 ? 1.597 -2.577 -2.607 1.00 87.62 79 ILE A C 1
ATOM 644 O O . ILE A 1 79 ? 1.459 -3.806 -2.667 1.00 87.62 79 ILE A O 1
ATOM 648 N N . VAL A 1 80 ? 1.495 -1.891 -1.474 1.00 90.38 80 VAL A N 1
ATOM 649 C CA . VAL A 1 80 ? 1.173 -2.494 -0.183 1.00 90.38 80 VAL A CA 1
ATOM 650 C C . VAL A 1 80 ? -0.240 -2.089 0.211 1.00 90.38 80 VAL A C 1
ATOM 652 O O . VAL A 1 80 ? -0.599 -0.914 0.174 1.00 90.38 80 VAL A O 1
ATOM 655 N N . LYS A 1 81 ? -1.051 -3.076 0.581 1.00 93.62 81 LYS A N 1
ATOM 656 C CA . LYS A 1 81 ? -2.366 -2.879 1.178 1.00 93.62 81 LYS A CA 1
ATOM 657 C C . LYS A 1 81 ? -2.215 -2.921 2.694 1.00 93.62 81 LYS A C 1
ATOM 659 O O . LYS A 1 81 ? -1.753 -3.929 3.227 1.00 93.62 81 LYS A O 1
ATOM 664 N N . VAL A 1 82 ? -2.621 -1.851 3.367 1.00 94.56 82 VAL A N 1
ATOM 665 C CA . VAL A 1 82 ? -2.536 -1.719 4.826 1.00 94.56 82 VAL A CA 1
ATOM 666 C C . VAL A 1 82 ? -3.937 -1.526 5.392 1.00 94.56 82 VAL A C 1
ATOM 668 O O . VAL A 1 82 ? -4.689 -0.676 4.916 1.00 94.56 82 VAL A O 1
ATOM 671 N N . LEU A 1 83 ? -4.289 -2.342 6.382 1.00 95.62 83 LEU A N 1
ATOM 672 C CA . LEU A 1 83 ? -5.496 -2.219 7.190 1.00 95.62 83 LEU A CA 1
ATOM 673 C C . LEU A 1 83 ? -5.115 -1.596 8.535 1.00 95.62 83 LEU A C 1
ATOM 675 O O . LEU A 1 83 ? -4.324 -2.171 9.284 1.00 95.62 83 LEU A O 1
ATOM 679 N N . LEU A 1 84 ? -5.664 -0.419 8.815 1.00 95.69 84 LEU A N 1
ATOM 680 C CA . LEU A 1 84 ? -5.437 0.332 10.049 1.00 95.69 84 LEU A CA 1
ATOM 681 C C . LEU A 1 84 ? -6.482 -0.048 11.101 1.00 95.69 84 LEU A C 1
ATOM 683 O O . LEU A 1 84 ? -7.610 -0.380 10.755 1.00 95.69 84 LEU A O 1
ATOM 687 N N . SER A 1 85 ? -6.137 0.028 12.383 1.00 95.19 85 SER A N 1
ATOM 688 C CA . SER A 1 85 ? -7.085 -0.278 13.464 1.00 95.19 85 SER A CA 1
ATOM 689 C C . SER A 1 85 ? -8.100 0.848 13.695 1.00 95.19 85 SER A C 1
ATOM 691 O O . SER A 1 85 ? -9.232 0.585 14.091 1.00 95.19 85 SER A O 1
ATOM 693 N N . LYS A 1 86 ? -7.711 2.107 13.448 1.00 95.88 86 LYS A N 1
ATOM 694 C CA . LYS A 1 86 ? -8.542 3.298 13.685 1.00 95.88 86 LYS A CA 1
ATOM 695 C C . LYS A 1 86 ? -8.865 4.022 12.379 1.00 95.88 86 LYS A C 1
ATOM 697 O O . LYS A 1 86 ? -8.005 4.207 11.521 1.00 95.88 86 LYS A O 1
ATOM 702 N N . THR A 1 87 ? -10.110 4.473 12.244 1.00 94.56 87 THR A N 1
ATOM 703 C CA . THR A 1 87 ? -10.584 5.227 11.070 1.00 94.56 87 THR A CA 1
ATOM 704 C C . THR A 1 87 ? -10.040 6.657 11.041 1.00 94.56 87 THR A C 1
ATOM 706 O O . THR A 1 87 ? -9.773 7.191 9.967 1.00 94.56 87 THR A O 1
ATOM 709 N N . GLU A 1 88 ? -9.812 7.262 12.206 1.00 94.88 88 GLU A N 1
ATOM 710 C CA . GLU A 1 88 ? -9.232 8.604 12.345 1.00 94.88 88 GLU A CA 1
ATOM 711 C C . GLU A 1 88 ? -7.848 8.708 11.694 1.00 94.88 88 GLU A C 1
ATOM 713 O O . GLU A 1 88 ? -7.552 9.690 11.011 1.00 94.88 88 GLU A O 1
ATOM 718 N N . ASP A 1 89 ? -7.028 7.666 11.844 1.00 94.25 89 ASP A N 1
ATOM 719 C CA . ASP A 1 89 ? -5.682 7.612 11.274 1.00 94.25 89 ASP A CA 1
ATOM 720 C C . ASP A 1 89 ? -5.732 7.572 9.744 1.00 94.25 89 ASP A C 1
ATOM 722 O O . ASP A 1 89 ? -4.960 8.263 9.083 1.00 94.25 89 ASP A O 1
ATOM 726 N N . VAL A 1 90 ? -6.707 6.860 9.165 1.00 93.06 90 VAL A N 1
ATOM 727 C CA . VAL A 1 90 ? -6.950 6.877 7.713 1.00 93.06 90 VAL A CA 1
ATOM 728 C C . VAL A 1 90 ? -7.258 8.291 7.239 1.00 93.06 90 VAL A C 1
ATOM 730 O O . VAL A 1 90 ? -6.730 8.730 6.222 1.00 93.06 90 VAL A O 1
ATOM 733 N N . VAL A 1 91 ? -8.121 9.010 7.961 1.00 94.06 91 VAL A N 1
ATOM 734 C CA . VAL A 1 91 ? -8.530 10.365 7.576 1.00 94.06 91 VAL A CA 1
ATOM 735 C C . VAL A 1 91 ? -7.349 11.330 7.649 1.00 94.06 91 VAL A C 1
ATOM 737 O O . VAL A 1 91 ? -7.211 12.153 6.749 1.00 94.06 91 VAL A O 1
ATOM 740 N N . LYS A 1 92 ? -6.488 11.217 8.669 1.00 94.06 92 LYS A N 1
ATOM 741 C CA . LYS A 1 92 ? -5.251 12.008 8.775 1.00 94.06 92 LYS A CA 1
ATOM 742 C C . LYS A 1 92 ? -4.325 11.730 7.590 1.00 94.06 92 LYS A C 1
ATOM 744 O O . LYS A 1 92 ? -4.027 12.643 6.834 1.00 94.06 92 LYS A O 1
ATOM 749 N N . ILE A 1 93 ? -4.007 10.458 7.348 1.00 93.44 93 ILE A N 1
ATOM 750 C CA . ILE A 1 93 ? -3.131 10.032 6.248 1.00 93.44 93 ILE A CA 1
ATOM 751 C C . ILE A 1 93 ? -3.667 10.497 4.881 1.00 93.44 93 ILE A C 1
ATOM 753 O O . ILE A 1 93 ? -2.908 10.919 4.013 1.00 93.44 93 ILE A O 1
ATOM 757 N N . LEU A 1 94 ? -4.983 10.419 4.662 1.00 93.38 94 LEU A N 1
ATOM 758 C CA . LEU A 1 94 ? -5.598 10.821 3.395 1.00 93.38 94 LEU A CA 1
ATOM 759 C C . LEU A 1 94 ? -5.645 12.340 3.183 1.00 93.38 94 LEU A C 1
ATOM 761 O O . LEU A 1 94 ? -5.838 12.759 2.041 1.00 93.38 94 LEU A O 1
ATOM 765 N N . LYS A 1 95 ? -5.514 13.159 4.235 1.00 93.81 95 LYS A N 1
ATOM 766 C CA . LYS A 1 95 ? -5.414 14.622 4.096 1.00 93.81 95 LYS A CA 1
ATOM 767 C C . LYS A 1 95 ? -4.055 15.039 3.543 1.00 93.81 95 LYS A C 1
ATOM 769 O O . LYS A 1 95 ? -4.004 15.972 2.748 1.00 93.81 95 LYS A O 1
ATOM 774 N N . ASP A 1 96 ? -3.005 14.305 3.895 1.00 91.62 96 ASP A N 1
ATOM 775 C CA . ASP A 1 96 ? -1.633 14.657 3.530 1.00 91.62 96 ASP A CA 1
ATOM 776 C C . ASP A 1 96 ? -1.306 14.348 2.053 1.00 91.62 96 ASP A C 1
ATOM 778 O O . ASP A 1 96 ? -0.338 14.882 1.524 1.00 91.62 96 ASP A O 1
ATOM 782 N N . ASN A 1 97 ? -2.166 13.589 1.346 1.00 82.56 97 ASN A N 1
ATOM 783 C CA . ASN A 1 97 ? -2.048 13.092 -0.044 1.00 82.56 97 ASN A CA 1
ATOM 784 C C . ASN A 1 97 ? -0.805 12.220 -0.316 1.00 82.56 97 ASN A C 1
ATOM 786 O O . ASN A 1 97 ? -0.936 11.121 -0.864 1.00 82.56 97 ASN A O 1
ATOM 790 N N . ASP A 1 98 ? 0.367 12.678 0.107 1.00 86.94 98 ASP A N 1
ATOM 791 C CA . ASP A 1 98 ? 1.641 11.987 0.043 1.00 86.94 98 ASP A CA 1
ATOM 792 C C . ASP A 1 98 ? 2.227 11.875 1.453 1.00 86.94 98 ASP A C 1
ATOM 794 O O . ASP A 1 98 ? 2.379 12.861 2.169 1.00 86.94 98 ASP A O 1
ATOM 798 N N . VAL A 1 99 ? 2.588 10.657 1.853 1.00 90.12 99 VAL A N 1
ATOM 799 C CA . VAL A 1 99 ? 3.246 10.426 3.141 1.00 90.12 99 VAL A CA 1
ATOM 800 C C . VAL A 1 99 ? 4.737 10.292 2.899 1.00 90.12 99 VAL A C 1
ATOM 802 O O . VAL A 1 99 ? 5.186 9.412 2.153 1.00 90.12 99 VAL A O 1
ATOM 805 N N . GLN A 1 100 ? 5.511 11.152 3.557 1.00 85.56 100 GLN A N 1
ATOM 806 C CA . GLN A 1 100 ? 6.955 11.014 3.615 1.00 85.56 100 GLN A CA 1
ATOM 807 C C . GLN A 1 100 ? 7.312 9.978 4.679 1.00 85.56 100 GLN A C 1
ATOM 809 O O . GLN A 1 100 ? 7.211 10.221 5.879 1.00 85.56 100 GLN A O 1
ATOM 814 N N . ILE A 1 101 ? 7.744 8.803 4.232 1.00 81.94 101 ILE A N 1
ATOM 815 C CA . ILE A 1 101 ? 8.249 7.760 5.119 1.00 81.94 101 ILE A CA 1
ATOM 816 C C . ILE A 1 101 ? 9.752 7.745 4.970 1.00 81.94 101 ILE A C 1
ATOM 818 O O . ILE A 1 101 ? 10.288 7.276 3.961 1.00 81.94 101 ILE A O 1
ATOM 822 N N . VAL A 1 102 ? 10.432 8.277 5.986 1.00 82.19 102 VAL A N 1
ATOM 823 C CA . VAL A 1 102 ? 11.889 8.411 5.995 1.00 82.19 102 VAL A CA 1
ATOM 824 C C . VAL A 1 102 ? 12.326 9.331 4.838 1.00 82.19 102 VAL A C 1
ATOM 826 O O . VAL A 1 102 ? 12.118 10.540 4.894 1.00 82.19 102 VAL A O 1
ATOM 829 N N . TYR A 1 103 ? 12.858 8.769 3.753 1.00 77.19 103 TYR A N 1
ATOM 830 C CA . TYR A 1 103 ? 13.323 9.492 2.563 1.00 77.19 103 TYR A CA 1
ATOM 831 C C . TYR A 1 103 ? 12.471 9.200 1.324 1.00 77.19 103 TYR A C 1
ATOM 833 O O . TYR A 1 103 ? 12.805 9.634 0.224 1.00 77.19 103 TYR A O 1
ATOM 841 N N . SER A 1 104 ? 11.409 8.406 1.476 1.00 81.69 104 SER A N 1
ATOM 842 C CA . SER A 1 104 ? 10.571 7.965 0.367 1.00 81.69 104 SER A CA 1
ATOM 843 C C . SER A 1 104 ? 9.205 8.614 0.454 1.00 81.69 104 SER A C 1
ATOM 845 O O . SER A 1 104 ? 8.509 8.486 1.458 1.00 81.69 104 SER A O 1
ATOM 847 N N . MET A 1 105 ? 8.807 9.263 -0.632 1.00 87.81 105 MET A N 1
ATOM 848 C CA . MET A 1 105 ? 7.432 9.706 -0.813 1.00 87.81 105 MET A CA 1
ATOM 849 C C . MET A 1 105 ? 6.592 8.511 -1.253 1.00 87.81 105 MET A C 1
ATOM 851 O O . MET A 1 105 ? 6.956 7.795 -2.198 1.00 87.81 105 MET A O 1
ATOM 855 N N . ALA A 1 106 ? 5.473 8.284 -0.577 1.00 91.06 106 ALA A N 1
ATOM 856 C CA . ALA A 1 106 ? 4.487 7.302 -0.988 1.00 91.06 106 ALA A CA 1
ATOM 857 C C . ALA A 1 106 ? 3.141 7.965 -1.224 1.00 91.06 106 ALA A C 1
ATOM 859 O O . ALA A 1 106 ? 2.637 8.707 -0.384 1.00 91.06 106 ALA A O 1
ATOM 860 N N . LYS A 1 107 ? 2.547 7.617 -2.362 1.00 92.31 107 LYS A N 1
ATOM 861 C CA . LYS A 1 107 ? 1.195 8.011 -2.702 1.00 92.31 107 LYS A CA 1
ATOM 862 C C . LYS A 1 107 ? 0.237 7.161 -1.894 1.00 92.31 107 LYS A C 1
ATOM 864 O O . LYS A 1 107 ? 0.325 5.925 -1.946 1.00 92.31 107 LYS A O 1
ATOM 869 N N . VAL A 1 108 ? -0.689 7.810 -1.203 1.00 93.25 108 VAL A N 1
ATOM 870 C CA . VAL A 1 108 ? -1.740 7.120 -0.462 1.00 93.25 108 VAL A CA 1
ATOM 871 C C . VAL A 1 108 ? -3.049 7.218 -1.224 1.00 93.25 108 VAL A C 1
ATOM 873 O O . VAL A 1 108 ? -3.508 8.299 -1.584 1.00 93.25 108 VAL A O 1
ATOM 876 N N . GLU A 1 109 ? -3.688 6.076 -1.448 1.00 92.31 109 GLU A N 1
ATOM 877 C CA . GLU A 1 109 ? -5.034 6.027 -2.005 1.00 92.31 109 GLU A CA 1
ATOM 878 C C . GLU A 1 109 ? -5.939 5.148 -1.132 1.00 92.31 109 GLU A C 1
ATOM 880 O O . GLU A 1 109 ? -5.499 4.111 -0.632 1.00 92.31 109 GLU A O 1
ATOM 885 N N . PRO A 1 110 ? -7.220 5.507 -0.936 1.00 93.44 110 PRO A N 1
ATOM 886 C CA . PRO A 1 110 ? -8.154 4.632 -0.238 1.00 93.44 110 PRO A CA 1
ATOM 887 C C . PRO A 1 110 ? -8.369 3.348 -1.050 1.00 93.44 110 PRO A C 1
ATOM 889 O O . PRO A 1 110 ? -8.595 3.396 -2.263 1.00 93.44 110 PRO A O 1
ATOM 892 N N . PHE A 1 111 ? -8.325 2.190 -0.388 1.00 91.88 111 PHE A N 1
ATOM 893 C CA . PHE A 1 111 ? -8.569 0.914 -1.054 1.00 91.88 111 PHE A CA 1
ATOM 894 C C . PHE A 1 111 ? -10.062 0.746 -1.340 1.00 91.88 111 PHE A C 1
ATOM 896 O O . PHE A 1 111 ? -10.872 0.545 -0.437 1.00 91.88 111 PHE A O 1
ATOM 903 N N . ASP A 1 112 ? -10.425 0.761 -2.617 1.00 88.81 112 ASP A N 1
ATOM 904 C CA . ASP A 1 112 ? -11.783 0.474 -3.069 1.00 88.81 112 ASP A CA 1
ATOM 905 C C . ASP A 1 112 ? -11.822 -0.928 -3.689 1.00 88.81 112 ASP A C 1
ATOM 907 O O . ASP A 1 112 ? -11.254 -1.173 -4.758 1.00 88.81 112 ASP A O 1
ATOM 911 N N . LYS A 1 113 ? -12.513 -1.864 -3.023 1.00 82.25 113 LYS A N 1
ATOM 912 C CA . LYS A 1 113 ? -12.680 -3.243 -3.512 1.00 82.25 113 LYS A CA 1
ATOM 913 C C . LYS A 1 113 ? -13.357 -3.277 -4.890 1.00 82.25 113 LYS A C 1
ATOM 915 O O . LYS A 1 113 ? -13.043 -4.155 -5.686 1.00 82.25 113 LYS A O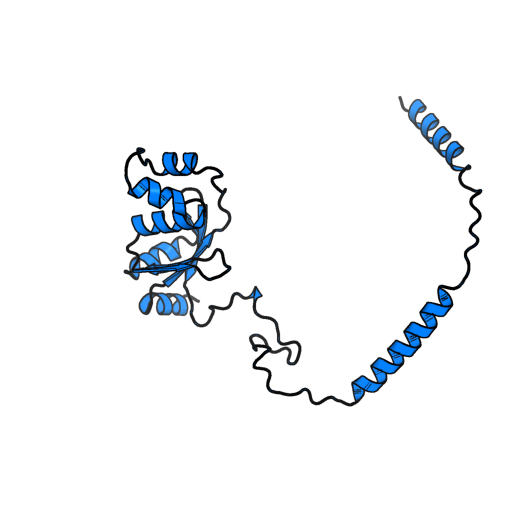 1
ATOM 920 N N . GLY A 1 114 ? -14.236 -2.318 -5.192 1.00 80.69 114 GLY A N 1
ATOM 921 C CA . GLY A 1 114 ? -14.900 -2.196 -6.491 1.00 80.69 114 GLY A CA 1
ATOM 922 C C . GLY A 1 114 ? -14.010 -1.606 -7.589 1.00 80.69 114 GLY A C 1
ATOM 923 O O . GLY A 1 114 ? -14.299 -1.785 -8.770 1.00 80.69 114 GLY A O 1
ATOM 924 N N . LYS A 1 115 ? -12.905 -0.940 -7.225 1.00 70.06 115 LYS A N 1
ATOM 925 C CA . LYS A 1 115 ? -11.927 -0.363 -8.166 1.00 70.06 115 LYS A CA 1
ATOM 926 C C . LYS A 1 115 ? -10.570 -1.054 -8.136 1.00 70.06 115 LYS A C 1
ATOM 928 O O . LYS A 1 115 ? -9.626 -0.547 -8.732 1.00 70.06 115 LYS A O 1
ATOM 933 N N . SER A 1 116 ? -10.447 -2.212 -7.489 1.00 56.53 116 SER A N 1
ATOM 934 C CA . SER A 1 116 ? -9.156 -2.872 -7.244 1.00 56.53 116 SER A CA 1
ATOM 935 C C . SER A 1 116 ? -8.405 -3.317 -8.510 1.00 56.53 116 SER A C 1
ATOM 937 O O . SER A 1 116 ? -7.320 -3.885 -8.413 1.00 56.53 116 SER A O 1
ATOM 939 N N . ARG A 1 117 ? -8.962 -3.090 -9.705 1.00 58.38 117 ARG A N 1
ATOM 940 C CA . ARG A 1 117 ? -8.254 -3.244 -10.975 1.00 58.38 117 ARG A CA 1
ATOM 941 C C . ARG A 1 117 ? -7.651 -1.899 -11.369 1.00 58.38 117 ARG A C 1
ATOM 943 O O . ARG A 1 117 ? -8.384 -0.978 -11.725 1.00 58.38 117 ARG A O 1
ATOM 950 N N . LEU A 1 118 ? -6.316 -1.800 -11.330 1.00 56.66 118 LEU A N 1
ATOM 951 C CA . LEU A 1 118 ? -5.610 -0.655 -11.909 1.00 56.66 118 LEU A CA 1
ATOM 952 C C . LEU A 1 118 ? -6.081 -0.436 -13.346 1.00 56.66 118 LEU A C 1
ATOM 954 O O . LEU A 1 118 ? -6.222 -1.393 -14.112 1.00 56.66 118 LEU A O 1
ATOM 958 N N . LYS A 1 119 ? -6.260 0.837 -13.718 1.00 55.22 119 LYS A N 1
ATOM 959 C CA . LYS A 1 119 ? -6.770 1.207 -15.041 1.00 55.22 119 LYS A CA 1
ATOM 960 C C . LYS A 1 119 ? -5.963 0.618 -16.203 1.00 55.22 119 LYS A C 1
ATOM 962 O O . LYS A 1 119 ? -6.535 0.300 -17.240 1.00 55.22 119 LYS A O 1
ATOM 967 N N . SER A 1 120 ? -4.666 0.394 -16.001 1.00 50.62 120 SER A N 1
ATOM 968 C CA . SER A 1 120 ? -3.753 -0.220 -16.973 1.00 50.62 120 SER A CA 1
ATOM 969 C C . SER A 1 120 ? -4.058 -1.690 -17.293 1.00 50.62 120 SER A C 1
ATOM 971 O O . SER A 1 120 ? -3.618 -2.195 -18.323 1.00 50.62 120 SER A O 1
ATOM 973 N N . HIS A 1 121 ? -4.830 -2.387 -16.456 1.00 49.47 121 HIS A N 1
ATOM 974 C CA . HIS A 1 121 ? -5.272 -3.758 -16.720 1.00 49.47 121 HIS A CA 1
ATOM 975 C C . HIS A 1 121 ? -6.655 -3.837 -17.373 1.00 49.47 121 HIS A C 1
ATOM 977 O O . HIS A 1 121 ? -7.119 -4.939 -17.681 1.00 49.47 121 HIS A O 1
ATOM 983 N N . PHE A 1 122 ? -7.305 -2.701 -17.645 1.00 50.62 122 PHE A N 1
ATOM 984 C CA . PHE A 1 122 ? -8.494 -2.679 -18.487 1.00 50.62 122 PHE A CA 1
ATOM 985 C C . PHE A 1 122 ? -8.087 -2.864 -19.947 1.00 50.62 122 PHE A C 1
ATOM 987 O O . PHE A 1 122 ? -8.001 -1.925 -20.731 1.00 50.62 122 PHE A O 1
ATOM 994 N N . LYS A 1 123 ? -7.847 -4.120 -20.336 1.00 54.47 123 LYS A N 1
ATOM 995 C CA . LYS A 1 123 ? -7.879 -4.488 -21.748 1.00 54.47 123 LYS A CA 1
ATOM 996 C C . LYS A 1 123 ? -9.329 -4.376 -22.192 1.00 54.47 123 LYS A C 1
ATOM 998 O O . LYS A 1 123 ? -10.158 -5.194 -21.802 1.00 54.47 123 LYS A O 1
ATOM 1003 N N . GLN A 1 124 ? -9.630 -3.356 -22.988 1.00 57.34 124 GLN A N 1
ATOM 1004 C CA . GLN A 1 124 ? -10.881 -3.308 -23.727 1.00 57.34 124 GLN A CA 1
ATOM 1005 C C . GLN A 1 124 ? -11.008 -4.635 -24.485 1.00 57.34 124 GLN A C 1
ATOM 1007 O O . GLN A 1 124 ? -10.070 -5.071 -25.165 1.00 57.34 124 GLN A O 1
ATOM 1012 N N . CYS A 1 125 ? -12.120 -5.342 -24.297 1.00 65.38 125 CYS A N 1
ATOM 1013 C CA . CYS A 1 125 ? -12.299 -6.622 -24.958 1.00 65.38 125 CYS A CA 1
ATOM 1014 C C . CYS A 1 125 ? -12.339 -6.363 -26.470 1.00 65.38 125 CYS A C 1
ATOM 1016 O O . CYS A 1 125 ? -13.321 -5.819 -26.965 1.00 65.38 125 CYS A O 1
ATOM 1018 N N . ARG A 1 126 ? -11.299 -6.767 -27.220 1.00 64.94 126 ARG A N 1
ATOM 1019 C CA . ARG A 1 126 ? -11.228 -6.578 -28.689 1.00 64.94 126 ARG A CA 1
ATOM 1020 C C . ARG A 1 126 ? -12.422 -7.180 -29.443 1.00 64.94 126 ARG A C 1
ATOM 1022 O O . ARG A 1 126 ? -12.603 -6.904 -30.621 1.00 64.94 126 ARG A O 1
ATOM 1029 N N . LYS A 1 127 ? -13.199 -8.060 -28.805 1.00 69.00 127 LYS A N 1
ATOM 1030 C CA . LYS A 1 127 ? -14.408 -8.641 -29.397 1.00 69.00 127 LYS A CA 1
ATOM 1031 C C . LYS A 1 127 ? -15.630 -7.730 -29.298 1.00 69.00 127 LYS A C 1
ATOM 1033 O O . LYS A 1 127 ? -16.466 -7.814 -30.185 1.00 69.00 127 LYS A O 1
ATOM 1038 N N . PHE A 1 128 ? -15.733 -6.895 -28.265 1.00 73.00 128 PHE A N 1
ATOM 1039 C CA . PHE A 1 128 ? -16.957 -6.137 -27.982 1.00 73.00 128 PHE A CA 1
ATOM 1040 C C . PHE A 1 128 ? -16.742 -4.644 -27.781 1.00 73.00 128 PHE A C 1
ATOM 1042 O O . PHE A 1 128 ? -17.717 -3.920 -27.654 1.00 73.00 128 PHE A O 1
ATOM 1049 N N . TYR A 1 129 ? -15.493 -4.182 -27.697 1.00 64.62 129 TYR A N 1
ATOM 1050 C CA . TYR A 1 129 ? -15.151 -2.802 -27.347 1.00 64.62 129 TYR A CA 1
ATOM 1051 C C . TYR A 1 129 ? -15.764 -2.325 -26.010 1.00 64.62 129 TYR A C 1
ATOM 1053 O O . TYR A 1 129 ? -15.674 -1.151 -25.665 1.00 64.62 129 TYR A O 1
ATOM 1061 N N . ILE A 1 130 ? -16.303 -3.246 -25.202 1.00 70.31 130 ILE A N 1
ATOM 1062 C CA . ILE A 1 130 ? -16.813 -2.984 -23.858 1.00 70.31 130 ILE A CA 1
ATOM 1063 C C . ILE A 1 130 ? -15.624 -2.903 -22.895 1.00 70.31 130 ILE A C 1
ATOM 1065 O O . ILE A 1 130 ? -14.775 -3.804 -22.831 1.00 70.31 130 ILE A O 1
ATOM 1069 N N . LEU A 1 131 ? -15.561 -1.800 -22.151 1.00 56.75 131 LEU A N 1
ATOM 1070 C CA . LEU A 1 131 ? -14.602 -1.597 -21.070 1.00 56.75 131 LEU A CA 1
ATOM 1071 C C . LEU A 1 131 ? -14.894 -2.569 -19.914 1.00 56.75 131 LEU A C 1
ATOM 1073 O O . LEU A 1 131 ? -16.044 -2.852 -19.597 1.00 56.75 131 LEU A O 1
ATOM 1077 N N . ASN A 1 132 ? -13.840 -3.069 -19.265 1.00 61.59 132 ASN A N 1
ATOM 1078 C CA . ASN A 1 132 ? -13.886 -3.914 -18.057 1.00 61.59 132 ASN A CA 1
ATOM 1079 C C . ASN A 1 132 ? -14.375 -5.368 -18.232 1.00 61.59 132 ASN A C 1
ATOM 1081 O O . ASN A 1 132 ? -14.452 -6.096 -17.243 1.00 61.59 132 ASN A O 1
ATOM 1085 N N . HIS A 1 133 ? -14.626 -5.830 -19.459 1.00 65.31 133 HIS A N 1
ATOM 1086 C CA . HIS A 1 133 ? -15.013 -7.215 -19.738 1.00 65.31 133 HIS A CA 1
ATOM 1087 C C . HIS A 1 133 ? -13.794 -8.168 -19.723 1.00 65.31 133 HIS A C 1
ATOM 1089 O O . HIS A 1 133 ? -12.850 -7.987 -20.497 1.00 65.31 133 HIS A O 1
ATOM 1095 N N . ILE A 1 134 ? -13.802 -9.229 -18.901 1.00 63.47 134 ILE A N 1
ATOM 1096 C CA . ILE A 1 134 ? -12.716 -10.229 -18.872 1.00 63.47 134 ILE A CA 1
ATOM 1097 C C . ILE A 1 134 ? -12.765 -11.059 -20.157 1.00 63.47 134 ILE A C 1
ATOM 1099 O O . ILE A 1 134 ? -13.769 -11.693 -20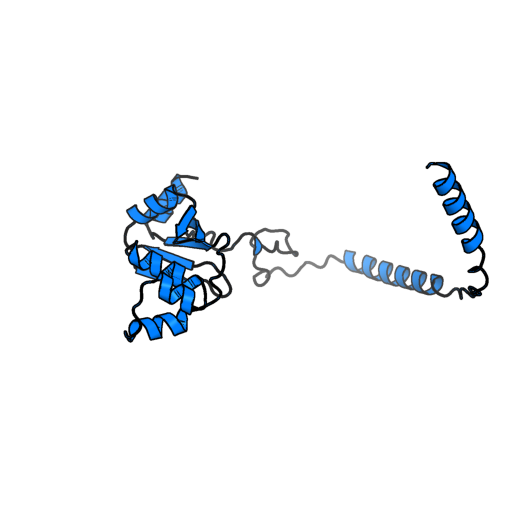.458 1.00 63.47 134 ILE A O 1
ATOM 1103 N N . VAL A 1 135 ? -11.676 -11.099 -20.931 1.00 58.41 135 VAL A N 1
ATOM 1104 C CA . VAL A 1 135 ? -11.630 -11.834 -22.216 1.00 58.41 135 VAL A CA 1
ATOM 1105 C C . VAL A 1 135 ? -12.000 -13.319 -22.058 1.00 58.41 135 VAL A C 1
ATOM 1107 O O . VAL A 1 135 ? -12.570 -13.900 -22.975 1.00 58.41 135 VAL A O 1
ATOM 1110 N N . ARG A 1 136 ? -11.722 -13.923 -20.896 1.00 58.06 136 ARG A N 1
ATOM 1111 C CA . ARG A 1 136 ? -12.096 -15.313 -20.581 1.00 58.06 136 ARG A CA 1
ATOM 1112 C C . ARG A 1 136 ? -13.595 -15.516 -20.339 1.00 58.06 136 ARG A C 1
ATOM 1114 O O . ARG A 1 136 ? -14.101 -16.580 -20.649 1.00 58.06 136 ARG A O 1
ATOM 1121 N N . GLU A 1 137 ? -14.311 -14.497 -19.874 1.00 67.50 137 GLU A N 1
ATOM 1122 C CA . GLU A 1 137 ? -15.767 -14.538 -19.637 1.00 67.50 137 GLU A CA 1
ATOM 1123 C C . GLU A 1 137 ? -16.564 -14.189 -20.908 1.00 67.50 137 GLU A C 1
ATOM 1125 O O . GLU A 1 137 ? -17.775 -13.999 -20.892 1.00 67.50 137 GLU A O 1
ATOM 1130 N N . CYS A 1 138 ? -15.874 -14.088 -22.046 1.00 74.12 138 CYS A N 1
ATOM 1131 C CA . CYS A 1 138 ? -16.414 -13.646 -23.324 1.00 74.12 138 CYS A CA 1
ATOM 1132 C C . CYS A 1 138 ? -17.123 -14.807 -24.022 1.00 74.12 138 CYS A C 1
ATOM 1134 O O . CYS A 1 138 ? -16.643 -15.317 -25.035 1.00 74.12 138 CYS A O 1
ATOM 1136 N N . THR A 1 139 ? -18.252 -15.236 -23.461 1.00 66.88 139 THR A N 1
ATOM 1137 C CA . THR A 1 139 ? -18.999 -16.431 -23.888 1.00 66.88 139 THR A CA 1
ATOM 1138 C C . THR A 1 139 ? -19.681 -16.277 -25.246 1.00 66.88 139 THR A C 1
ATOM 1140 O O . THR A 1 139 ? -19.962 -17.270 -25.916 1.00 66.88 139 THR A O 1
ATOM 1143 N N . LYS A 1 140 ? -19.897 -15.048 -25.726 1.00 64.50 140 LYS A N 1
ATOM 1144 C CA . LYS A 1 140 ? -20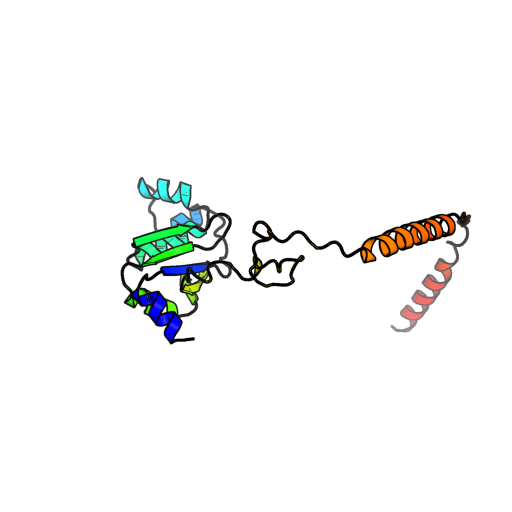.460 -14.819 -27.060 1.00 64.50 140 LYS A CA 1
ATOM 1145 C C . LYS A 1 140 ? -19.431 -15.170 -28.145 1.00 64.50 140 LYS A C 1
ATOM 1147 O O . LYS A 1 140 ? -18.472 -14.431 -28.395 1.00 64.50 140 LYS A O 1
ATOM 1152 N N . LYS A 1 141 ? -19.647 -16.313 -28.811 1.00 57.88 141 LYS A N 1
ATOM 1153 C CA . LYS A 1 141 ? -19.007 -16.651 -30.092 1.00 57.88 141 LYS A CA 1
ATOM 1154 C C . LYS A 1 141 ? -19.305 -15.512 -31.074 1.00 57.88 141 LYS A C 1
ATOM 1156 O O . LYS A 1 141 ? -20.444 -15.057 -31.164 1.00 57.88 141 LYS A O 1
ATOM 1161 N N . ARG A 1 142 ? -18.281 -15.007 -31.772 1.00 57.66 142 ARG A N 1
ATOM 1162 C CA . ARG A 1 142 ? -18.494 -14.044 -32.863 1.00 57.66 142 ARG A CA 1
ATOM 1163 C C . ARG A 1 142 ? -19.466 -14.701 -33.848 1.00 57.66 142 ARG A C 1
ATOM 1165 O O . ARG A 1 142 ? -19.169 -15.799 -34.310 1.00 57.66 142 ARG A O 1
ATOM 1172 N N . LYS A 1 143 ? -20.589 -14.050 -34.170 1.00 57.03 143 LYS A N 1
ATOM 1173 C CA . LYS A 1 143 ? -21.269 -14.326 -35.438 1.00 57.03 143 LYS A CA 1
ATOM 1174 C C . LYS A 1 143 ? -20.245 -13.953 -36.505 1.00 57.03 143 LYS A C 1
ATOM 1176 O O . LYS A 1 143 ? -19.920 -12.778 -36.647 1.00 57.03 143 LYS A O 1
ATOM 1181 N N . VAL A 1 144 ? -19.617 -14.951 -37.118 1.00 52.94 144 VAL A N 1
ATOM 1182 C CA . VAL A 1 144 ? -18.720 -14.724 -38.248 1.00 52.94 144 VAL A CA 1
ATOM 1183 C C . VAL A 1 144 ? -19.625 -14.215 -39.359 1.00 52.94 144 VAL A C 1
ATOM 1185 O O . VAL A 1 144 ? -20.411 -14.978 -39.908 1.00 52.94 144 VAL A O 1
ATOM 1188 N N . SER A 1 145 ? -19.615 -12.909 -39.614 1.00 57.34 145 SER A N 1
ATOM 1189 C CA . SER A 1 145 ? -20.210 -12.394 -40.838 1.00 57.34 145 SER A CA 1
ATOM 1190 C C . SER A 1 145 ? -19.292 -12.825 -41.983 1.00 57.34 145 SER A C 1
ATOM 1192 O O . SER A 1 145 ? -18.081 -12.601 -41.924 1.00 57.34 145 SER A O 1
ATOM 1194 N N . ASN A 1 146 ? -19.856 -13.458 -43.014 1.00 51.31 146 ASN A N 1
ATOM 1195 C CA . ASN A 1 146 ? -19.136 -14.007 -44.177 1.00 51.31 146 ASN A CA 1
ATOM 1196 C C . ASN A 1 146 ? -18.304 -12.966 -44.962 1.00 51.31 146 ASN A C 1
ATOM 1198 O O . ASN A 1 146 ? -17.569 -13.307 -45.882 1.00 51.31 146 ASN A O 1
ATOM 1202 N N . THR A 1 147 ? -18.348 -11.697 -44.563 1.00 52.56 147 THR A N 1
ATOM 1203 C CA . THR A 1 147 ? -17.567 -10.585 -45.108 1.00 52.56 147 THR A CA 1
ATOM 1204 C C . THR A 1 147 ? -16.048 -10.760 -44.951 1.00 52.56 147 THR A C 1
ATOM 1206 O O . THR A 1 147 ? -15.291 -10.174 -45.718 1.00 52.56 147 THR A O 1
ATOM 1209 N N . SER A 1 148 ? -15.559 -11.567 -43.994 1.00 48.50 148 SER A N 1
ATOM 1210 C CA . SER A 1 148 ? -14.109 -11.752 -43.793 1.00 48.50 148 SER A CA 1
ATOM 1211 C C . SER A 1 148 ? -13.436 -12.702 -44.790 1.00 48.50 148 SER A C 1
ATOM 1213 O O . SER A 1 148 ? -12.208 -12.753 -44.811 1.00 48.50 148 SER A O 1
ATOM 1215 N N . VAL A 1 149 ? -14.194 -13.449 -45.600 1.00 52.62 149 VAL A N 1
ATOM 1216 C CA . VAL A 1 149 ? -13.620 -14.362 -46.608 1.00 52.62 149 VAL A CA 1
ATOM 1217 C C . VAL A 1 149 ? -13.034 -13.563 -47.783 1.00 52.62 149 VAL A C 1
ATOM 1219 O O . VAL A 1 149 ? -11.875 -13.767 -48.138 1.00 52.62 149 VAL A O 1
ATOM 1222 N N . TYR A 1 150 ? -13.745 -12.535 -48.260 1.00 52.00 150 TYR A N 1
ATOM 1223 C CA . TYR A 1 150 ? -13.303 -11.680 -49.374 1.00 52.00 150 TYR A CA 1
ATOM 1224 C C . TYR A 1 150 ? -12.010 -10.884 -49.091 1.00 52.00 150 TYR A C 1
ATOM 1226 O O . TYR A 1 150 ? -11.200 -10.633 -49.987 1.00 52.00 150 TYR A O 1
ATOM 1234 N N . TYR A 1 151 ? -11.761 -10.512 -47.831 1.00 51.22 151 TYR A N 1
ATOM 1235 C CA . TYR A 1 151 ? -10.569 -9.734 -47.466 1.00 51.22 151 TYR A CA 1
ATOM 1236 C C . TYR A 1 151 ? -9.282 -10.571 -47.392 1.00 51.22 151 TYR A C 1
ATOM 1238 O O . TYR A 1 151 ? -8.190 -10.047 -47.625 1.00 51.22 151 TYR A O 1
ATOM 1246 N N . VAL A 1 152 ? -9.378 -11.867 -47.069 1.00 57.62 152 VAL A N 1
ATOM 1247 C CA . VAL A 1 152 ? -8.199 -12.748 -46.975 1.00 57.62 152 VAL A CA 1
ATOM 1248 C C . VAL A 1 152 ? -7.697 -13.139 -48.368 1.00 57.62 152 VAL A C 1
ATOM 1250 O O . VAL A 1 152 ? -6.484 -13.199 -48.577 1.00 57.62 152 VAL A O 1
AT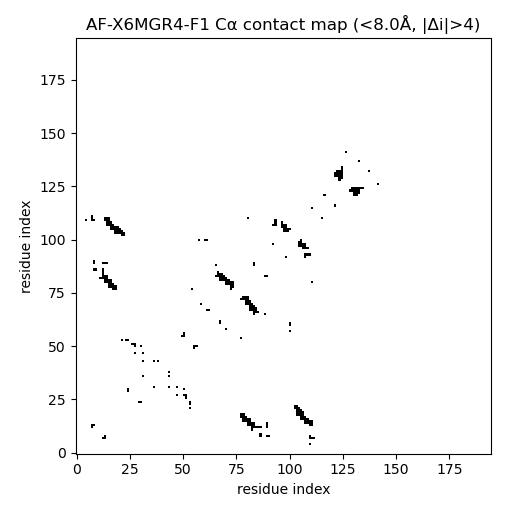OM 1253 N N . GLU A 1 153 ? -8.596 -13.319 -49.339 1.00 58.25 153 GLU A N 1
ATOM 1254 C CA . GLU A 1 153 ? -8.224 -13.557 -50.742 1.00 58.25 153 GLU A CA 1
ATOM 1255 C C . GLU A 1 153 ? -7.556 -12.337 -51.384 1.00 58.25 153 GLU A C 1
ATOM 1257 O O . GLU A 1 153 ? -6.501 -12.474 -52.007 1.00 58.25 153 GLU A O 1
ATOM 1262 N N . SER A 1 154 ? -8.064 -11.132 -51.114 1.00 58.56 154 SER A N 1
ATOM 1263 C CA . SER A 1 154 ? -7.470 -9.883 -51.617 1.00 58.56 154 SER A CA 1
ATOM 1264 C C . SER A 1 154 ? -6.033 -9.663 -51.108 1.00 58.56 154 SER A C 1
ATOM 1266 O O . SER A 1 154 ? -5.161 -9.205 -51.847 1.00 58.56 154 SER A O 1
ATOM 1268 N N . ARG A 1 155 ? -5.733 -10.058 -49.860 1.00 56.28 155 ARG A N 1
ATOM 1269 C CA . ARG A 1 155 ? -4.370 -9.971 -49.299 1.00 56.28 155 ARG A CA 1
ATOM 1270 C C . ARG A 1 155 ? -3.396 -10.979 -49.906 1.00 56.28 155 ARG A C 1
ATOM 1272 O O . ARG A 1 155 ? -2.221 -10.652 -50.053 1.00 56.28 155 ARG A O 1
ATOM 1279 N N . LYS A 1 156 ? -3.860 -12.183 -50.260 1.00 62.62 156 LYS A N 1
ATOM 1280 C CA . LYS A 1 156 ? -3.021 -13.184 -50.941 1.00 62.62 156 LYS A CA 1
ATOM 1281 C C . LYS A 1 156 ? -2.653 -12.741 -52.359 1.00 62.62 156 LYS A C 1
ATOM 1283 O O . LYS A 1 156 ? -1.522 -12.973 -52.773 1.00 62.62 156 LYS A O 1
ATOM 1288 N N . ALA A 1 157 ? -3.565 -12.074 -53.069 1.00 62.56 157 ALA A N 1
ATOM 1289 C CA . ALA A 1 157 ? -3.291 -11.516 -54.394 1.00 62.56 157 ALA A CA 1
ATOM 1290 C C . ALA A 1 157 ? -2.253 -10.381 -54.338 1.00 62.56 157 ALA A C 1
ATOM 1292 O O . ALA A 1 157 ? -1.296 -10.383 -55.110 1.00 62.56 157 ALA A O 1
ATOM 1293 N N . TRP A 1 158 ? -2.380 -9.471 -53.366 1.00 66.38 158 TRP A N 1
ATOM 1294 C CA . TRP A 1 158 ? -1.443 -8.357 -53.198 1.00 66.38 158 TRP A CA 1
ATOM 1295 C C . TRP A 1 158 ? -0.017 -8.829 -52.875 1.00 66.38 158 TRP A C 1
ATOM 1297 O O . TRP A 1 158 ? 0.932 -8.388 -53.511 1.00 66.38 158 TRP A O 1
ATOM 1307 N N . TYR A 1 159 ? 0.135 -9.809 -51.975 1.00 60.75 159 TYR A N 1
ATOM 1308 C CA . TYR A 1 159 ? 1.450 -10.365 -51.615 1.00 60.75 159 TYR A CA 1
ATOM 1309 C C . TYR A 1 159 ? 2.162 -11.049 -52.797 1.00 60.75 159 TYR A C 1
ATOM 1311 O O . TYR A 1 159 ? 3.390 -11.077 -52.860 1.00 60.75 159 TYR A O 1
ATOM 1319 N N . LYS A 1 160 ? 1.398 -11.599 -53.749 1.00 65.31 160 LYS A N 1
ATOM 1320 C CA . LYS A 1 160 ? 1.934 -12.243 -54.956 1.00 65.31 160 LYS A CA 1
ATOM 1321 C C . LYS A 1 160 ? 2.476 -11.222 -55.966 1.00 65.31 160 LYS A C 1
ATOM 1323 O O . LYS A 1 160 ? 3.434 -11.530 -56.666 1.00 65.31 160 LYS A O 1
ATOM 1328 N N . LEU A 1 161 ? 1.903 -10.016 -56.009 1.00 61.28 161 LEU A N 1
ATOM 1329 C CA . LEU A 1 161 ? 2.380 -8.911 -56.849 1.00 61.28 161 LEU A CA 1
ATOM 1330 C C . LEU A 1 161 ? 3.684 -8.311 -56.306 1.00 61.28 161 LEU A C 1
ATOM 1332 O O . LEU A 1 161 ? 4.626 -8.116 -57.067 1.00 61.28 161 LEU A O 1
ATOM 1336 N N . THR A 1 162 ? 3.796 -8.123 -54.988 1.00 60.06 162 THR A N 1
ATOM 1337 C CA . THR A 1 162 ? 4.977 -7.486 -54.373 1.00 60.06 162 THR A CA 1
ATOM 1338 C C . THR A 1 162 ? 6.254 -8.333 -54.476 1.00 60.06 162 THR A C 1
ATOM 1340 O O . THR A 1 162 ? 7.353 -7.793 -54.567 1.00 60.06 162 THR A O 1
ATOM 1343 N N . ILE A 1 163 ? 6.138 -9.667 -54.482 1.00 61.53 163 ILE A N 1
ATOM 1344 C CA . ILE A 1 163 ? 7.298 -10.573 -54.600 1.00 61.53 163 ILE A CA 1
ATOM 1345 C C . ILE A 1 163 ? 7.884 -10.571 -56.022 1.00 61.53 163 ILE A C 1
ATOM 1347 O O . ILE A 1 163 ? 9.087 -10.770 -56.188 1.00 61.53 163 ILE A O 1
ATOM 1351 N N . ASN A 1 164 ? 7.063 -10.316 -57.043 1.00 58.75 164 ASN A N 1
ATOM 1352 C CA . ASN A 1 164 ? 7.540 -10.244 -58.425 1.00 58.75 164 ASN A CA 1
ATOM 1353 C C . ASN A 1 164 ? 8.249 -8.916 -58.732 1.00 58.75 164 ASN A C 1
ATOM 1355 O O . ASN A 1 164 ? 9.149 -8.892 -59.564 1.00 58.75 164 ASN A O 1
ATOM 1359 N N . GLU A 1 165 ? 7.908 -7.841 -58.023 1.00 54.38 165 GLU A N 1
ATOM 1360 C CA . GLU A 1 165 ? 8.522 -6.520 -58.202 1.00 54.38 165 GLU A CA 1
ATOM 1361 C C . GLU A 1 165 ? 9.918 -6.418 -57.553 1.00 54.38 165 GLU A C 1
ATOM 1363 O O . GLU A 1 165 ? 10.790 -5.716 -58.052 1.00 54.38 165 GLU A O 1
ATOM 1368 N N . MET A 1 166 ? 10.191 -7.206 -56.503 1.00 56.00 166 MET A N 1
ATOM 1369 C CA . MET A 1 166 ? 11.521 -7.289 -55.867 1.00 56.00 166 MET A CA 1
ATOM 1370 C C . MET A 1 166 ? 12.522 -8.201 -56.598 1.00 56.00 166 MET A C 1
ATOM 1372 O O . MET A 1 166 ? 13.642 -8.390 -56.127 1.00 56.00 166 MET A O 1
ATOM 1376 N N . ARG A 1 167 ? 12.147 -8.787 -57.741 1.00 53.28 167 ARG A N 1
ATOM 1377 C CA . ARG A 1 167 ? 13.000 -9.687 -58.536 1.00 53.28 167 ARG A CA 1
ATOM 1378 C C . ARG A 1 167 ? 13.620 -9.018 -59.766 1.00 53.28 167 ARG A C 1
ATOM 1380 O O . ARG A 1 167 ? 13.894 -9.693 -60.753 1.00 53.28 167 ARG A O 1
ATOM 1387 N N . GLN A 1 168 ? 13.882 -7.713 -59.711 1.00 55.34 168 GLN A N 1
ATOM 1388 C CA . GLN A 1 168 ? 14.819 -7.099 -60.653 1.00 55.34 168 GLN A CA 1
ATOM 1389 C C . GLN A 1 168 ? 16.251 -7.204 -60.108 1.00 55.34 168 GLN A C 1
ATOM 1391 O O . GLN A 1 168 ? 16.508 -6.744 -58.995 1.00 55.34 168 GLN A O 1
ATOM 1396 N N . PRO A 1 169 ? 17.197 -7.809 -60.848 1.00 50.84 169 PRO A N 1
ATOM 1397 C CA . PRO A 1 169 ? 18.591 -7.836 -60.443 1.00 50.84 169 PRO A CA 1
ATOM 1398 C C . PRO A 1 169 ? 19.192 -6.443 -60.638 1.00 50.84 169 PRO A C 1
ATOM 1400 O O . PRO A 1 169 ? 19.512 -6.033 -61.753 1.00 50.84 169 PRO A O 1
ATOM 1403 N N . THR A 1 170 ? 19.368 -5.702 -59.548 1.00 52.22 170 THR A N 1
ATOM 1404 C CA . THR A 1 170 ? 20.227 -4.519 -59.549 1.00 52.22 170 THR A CA 1
ATOM 1405 C C . THR A 1 170 ? 21.680 -4.980 -59.637 1.00 52.22 170 THR A C 1
ATOM 1407 O O . THR A 1 170 ? 22.346 -5.178 -58.622 1.00 52.22 170 THR A O 1
ATOM 1410 N N . ASN A 1 171 ? 22.178 -5.154 -60.862 1.00 55.12 171 ASN A N 1
ATOM 1411 C CA . ASN A 1 171 ? 23.609 -5.109 -61.148 1.00 55.12 171 ASN A CA 1
ATOM 1412 C C . ASN A 1 171 ? 24.076 -3.659 -60.961 1.00 55.12 171 ASN A C 1
ATOM 1414 O O . ASN A 1 171 ? 24.195 -2.901 -61.919 1.00 55.12 171 ASN A O 1
ATOM 1418 N N . TYR A 1 172 ? 24.274 -3.253 -59.708 1.00 51.78 172 TYR A N 1
ATOM 1419 C CA . TYR A 1 172 ? 24.882 -1.971 -59.371 1.00 51.78 172 TYR A CA 1
ATOM 1420 C C . TYR A 1 172 ? 26.399 -2.184 -59.326 1.00 51.78 172 TYR A C 1
ATOM 1422 O O . TYR A 1 172 ? 26.930 -2.707 -58.346 1.00 51.78 172 TYR A O 1
ATOM 1430 N N . SER A 1 173 ? 27.096 -1.867 -60.421 1.00 54.44 173 SER A N 1
ATOM 1431 C CA . SER A 1 173 ? 28.555 -1.974 -60.470 1.00 54.44 173 SER A CA 1
ATOM 1432 C C . SER A 1 173 ? 29.197 -0.872 -59.629 1.00 54.44 173 SER A C 1
ATOM 1434 O O . SER A 1 173 ? 28.971 0.319 -59.833 1.00 54.44 173 SER A O 1
ATOM 1436 N N . TYR A 1 174 ? 30.019 -1.296 -58.678 1.00 51.44 174 TYR A N 1
ATOM 1437 C CA . TYR A 1 174 ? 30.773 -0.469 -57.746 1.00 51.44 174 TYR A CA 1
ATOM 1438 C C . TYR A 1 174 ? 31.944 0.234 -58.457 1.00 51.44 174 TYR A C 1
ATOM 1440 O O . TYR A 1 174 ? 33.062 -0.272 -58.447 1.00 51.44 174 TYR A O 1
ATOM 1448 N N . THR A 1 175 ? 31.707 1.382 -59.101 1.00 55.31 175 THR A N 1
ATOM 1449 C CA . THR A 1 175 ? 32.800 2.205 -59.673 1.00 55.31 175 THR A CA 1
ATOM 1450 C C . THR A 1 175 ? 32.688 3.720 -59.448 1.00 55.31 175 THR A C 1
ATOM 1452 O O . THR A 1 175 ? 33.616 4.436 -59.805 1.00 55.31 175 THR A O 1
ATOM 1455 N N . ASP A 1 176 ? 31.646 4.242 -58.789 1.00 55.66 176 ASP A N 1
ATOM 1456 C CA . ASP A 1 176 ? 31.462 5.704 -58.637 1.00 55.66 176 ASP A CA 1
ATOM 1457 C C . ASP A 1 176 ? 31.944 6.319 -57.302 1.00 55.66 176 ASP A C 1
ATOM 1459 O O . ASP A 1 176 ? 31.798 7.520 -57.081 1.00 55.66 176 ASP A O 1
ATOM 1463 N N . ALA A 1 177 ? 32.603 5.555 -56.422 1.00 57.31 177 ALA A N 1
ATOM 1464 C CA . ALA A 1 177 ? 33.048 6.038 -55.102 1.00 57.31 177 ALA A CA 1
ATOM 1465 C C . ALA A 1 177 ? 34.250 7.019 -55.116 1.00 57.31 177 ALA A C 1
ATOM 1467 O O . ALA A 1 177 ? 34.723 7.427 -54.058 1.00 57.31 177 ALA A O 1
ATOM 1468 N N . ALA A 1 178 ? 34.762 7.423 -56.284 1.00 57.31 178 ALA A N 1
ATOM 1469 C CA . ALA A 1 178 ? 35.964 8.262 -56.392 1.00 57.31 178 ALA A CA 1
ATOM 1470 C C . ALA A 1 178 ? 35.699 9.771 -56.595 1.00 57.31 178 ALA A C 1
ATOM 1472 O O . ALA A 1 178 ? 36.653 10.544 -56.681 1.00 57.31 178 ALA A O 1
ATOM 1473 N N . LYS A 1 179 ? 34.439 10.231 -56.668 1.00 56.22 179 LYS A N 1
ATOM 1474 C CA . LYS A 1 179 ? 34.128 11.650 -56.966 1.00 56.22 179 LYS A CA 1
ATOM 1475 C C . LYS A 1 179 ? 33.968 12.565 -55.740 1.00 56.22 179 LYS A C 1
ATOM 1477 O O . LYS A 1 179 ? 33.949 13.783 -55.911 1.00 56.22 179 LYS A O 1
ATOM 1482 N N . ASP A 1 180 ? 33.960 12.027 -54.520 1.00 58.00 180 ASP A N 1
ATOM 1483 C CA . ASP A 1 180 ? 33.724 12.815 -53.293 1.00 58.00 180 ASP A CA 1
ATOM 1484 C C . ASP A 1 180 ? 34.966 13.516 -52.707 1.00 58.00 180 ASP A C 1
ATOM 1486 O O . ASP A 1 180 ? 34.840 14.373 -51.830 1.00 58.00 180 ASP A O 1
ATOM 1490 N N . SER A 1 181 ? 36.179 13.240 -53.202 1.00 59.62 181 SER A N 1
ATOM 1491 C CA . SER A 1 181 ? 37.386 13.899 -52.671 1.00 59.62 181 SER A CA 1
ATOM 1492 C C . SER A 1 181 ? 37.531 15.359 -53.124 1.00 59.62 181 SER A C 1
ATOM 1494 O O . SER A 1 181 ? 38.134 16.171 -52.419 1.00 59.62 181 SER A O 1
ATOM 1496 N N . LYS A 1 182 ? 36.938 15.731 -54.268 1.00 63.41 182 LYS A N 1
ATOM 1497 C CA . LYS A 1 182 ? 37.056 17.088 -54.823 1.00 63.41 182 LYS A CA 1
ATOM 1498 C C . LYS A 1 182 ? 36.224 18.112 -54.042 1.00 63.41 182 LYS A C 1
ATOM 1500 O O . LYS A 1 182 ? 36.711 19.205 -53.767 1.00 63.41 182 LYS A O 1
ATOM 1505 N N . TYR A 1 183 ? 35.016 17.741 -53.611 1.00 64.56 183 TYR A N 1
ATOM 1506 C CA . TYR A 1 183 ? 34.145 18.622 -52.820 1.00 64.56 183 TYR A CA 1
ATOM 1507 C C . TYR A 1 183 ? 34.660 18.848 -51.390 1.00 64.56 183 TYR A C 1
ATOM 1509 O O . TYR A 1 183 ? 34.514 19.942 -50.843 1.00 64.56 183 TYR A O 1
ATOM 1517 N N . GLN A 1 184 ? 35.316 17.845 -50.799 1.00 64.69 184 GLN A N 1
ATOM 1518 C CA . GLN A 1 184 ? 35.935 17.956 -49.473 1.00 64.69 184 GLN A CA 1
ATOM 1519 C C . GLN A 1 184 ? 37.101 18.962 -49.460 1.00 64.69 184 GLN A C 1
ATOM 1521 O O . GLN A 1 184 ? 37.214 19.759 -48.527 1.00 64.69 184 GLN A O 1
ATOM 1526 N N . MET A 1 185 ? 37.935 18.990 -50.508 1.00 71.69 185 MET A N 1
ATOM 1527 C CA . MET A 1 185 ? 39.032 19.965 -50.610 1.00 71.69 185 MET A CA 1
ATOM 1528 C C . MET A 1 185 ? 38.534 21.404 -50.815 1.00 71.69 185 MET A C 1
ATOM 1530 O O . MET A 1 185 ? 39.098 22.331 -50.234 1.00 71.69 185 MET A O 1
ATOM 1534 N N . GLU A 1 186 ? 37.451 21.606 -51.569 1.00 73.88 186 GLU A N 1
ATOM 1535 C CA . GLU A 1 186 ? 36.910 22.948 -51.822 1.00 73.88 186 GLU A CA 1
ATOM 1536 C C . GLU A 1 186 ? 36.227 23.559 -50.582 1.00 73.88 186 GLU A C 1
ATOM 1538 O O . GLU A 1 186 ? 36.359 24.755 -50.319 1.00 73.88 186 GLU A O 1
ATOM 1543 N N . MET A 1 187 ? 35.555 22.737 -49.764 1.00 74.69 187 MET A N 1
ATOM 1544 C CA . MET A 1 187 ? 34.991 23.166 -48.473 1.00 74.69 187 MET A CA 1
ATOM 1545 C C . MET A 1 187 ? 36.075 23.622 -47.489 1.00 74.69 187 MET A C 1
ATOM 1547 O O . MET A 1 187 ? 35.879 24.608 -46.777 1.00 74.69 187 MET A O 1
ATOM 1551 N N . LYS A 1 188 ? 37.227 22.940 -47.465 1.00 79.56 188 LYS A N 1
ATOM 1552 C CA . LYS A 1 188 ? 38.335 23.283 -46.565 1.00 79.56 188 LYS A CA 1
ATOM 1553 C C . LYS A 1 188 ? 38.982 24.621 -46.939 1.00 79.56 188 LYS A C 1
ATOM 1555 O O . LYS A 1 188 ? 39.131 25.476 -46.073 1.00 79.56 188 LYS A O 1
ATOM 1560 N N . ALA A 1 189 ? 39.234 24.860 -48.228 1.00 75.81 189 ALA A N 1
ATOM 1561 C CA . ALA A 1 189 ? 39.815 26.120 -48.704 1.00 75.81 189 ALA A CA 1
ATOM 1562 C C . ALA A 1 189 ? 38.936 27.357 -48.415 1.00 75.81 189 ALA A C 1
ATOM 1564 O O . ALA A 1 189 ? 39.450 28.456 -48.223 1.00 75.81 189 ALA A O 1
ATOM 1565 N N . ARG A 1 190 ? 37.604 27.199 -48.346 1.00 80.50 190 ARG A N 1
ATOM 1566 C CA . ARG A 1 190 ? 36.681 28.301 -48.012 1.00 80.50 190 ARG A CA 1
ATOM 1567 C C . ARG A 1 190 ? 36.639 28.647 -46.520 1.00 80.50 190 ARG A C 1
ATOM 1569 O O . ARG A 1 190 ? 36.225 29.757 -46.192 1.00 80.50 190 ARG A O 1
ATOM 1576 N N . MET A 1 191 ? 37.022 27.730 -45.628 1.00 75.81 191 MET A N 1
ATOM 1577 C CA . MET A 1 191 ? 37.086 28.013 -44.187 1.00 75.81 191 MET A CA 1
ATOM 1578 C C . MET A 1 191 ? 38.351 28.783 -43.804 1.00 75.81 191 MET A C 1
ATOM 1580 O O . MET A 1 191 ? 38.265 29.678 -42.969 1.00 75.81 191 MET A O 1
ATOM 1584 N N . ASP A 1 192 ? 39.481 28.505 -44.453 1.00 72.69 192 ASP A N 1
ATOM 1585 C CA . ASP A 1 192 ? 40.763 29.141 -44.118 1.00 72.69 192 ASP A CA 1
ATOM 1586 C C . ASP A 1 192 ? 40.825 30.631 -44.519 1.00 72.69 192 ASP A C 1
ATOM 1588 O O . ASP A 1 192 ? 41.603 31.384 -43.952 1.00 72.69 192 ASP A O 1
ATOM 1592 N N . LEU A 1 193 ? 39.960 31.090 -45.433 1.00 73.25 193 LEU A N 1
ATOM 1593 C CA . LEU A 1 193 ? 39.838 32.506 -45.830 1.00 73.25 193 LEU A CA 1
ATOM 1594 C C . LEU A 1 193 ? 38.971 33.363 -44.884 1.00 73.25 193 LEU A C 1
ATOM 1596 O O . LEU A 1 193 ? 38.771 34.546 -45.152 1.00 73.25 193 LEU A O 1
ATOM 1600 N N . ARG A 1 194 ? 38.389 32.780 -43.824 1.00 67.88 194 ARG A N 1
ATOM 1601 C CA . ARG A 1 194 ? 37.526 33.500 -42.863 1.00 67.88 194 ARG A CA 1
ATOM 1602 C C . ARG A 1 194 ? 38.196 33.842 -41.529 1.00 67.88 194 ARG A C 1
ATOM 1604 O O . ARG A 1 194 ? 37.523 34.442 -40.693 1.00 67.88 194 ARG A O 1
ATOM 1611 N N . ASN A 1 195 ? 39.464 33.483 -41.342 1.00 60.72 195 ASN A N 1
ATOM 1612 C CA . ASN A 1 195 ? 40.285 33.879 -40.193 1.00 60.72 195 ASN A CA 1
ATOM 1613 C C . ASN A 1 195 ? 41.378 34.848 -40.640 1.00 60.72 195 ASN A C 1
ATOM 1615 O O . ASN A 1 195 ? 41.767 35.688 -39.802 1.00 60.72 195 ASN A O 1
#

Foldseek 3Di:
DVVVLVVLLVPFNKKKKAWPDDPQPQDLVVVCVVVVPDPDDPVSVVCSVVPNPVLVLQVVQCVVVFAWDDWDDDPPDSMIMTTGPDSVVSVVVVVVQWDDDPPITIGMDRDDPVPNDDPVPQPQQPQPSDTPDDVVVCPDDPPPDPVVVVVVVVVVVVVVVVVVVVPDDPPPDPDPPPPPVVVVVVVVVVVVVPD

pLDDT: mean 72.85, std 14.03, range [48.5, 95.88]

Mean predicted aligned error: 16.88 Å

Solvent-accessible surface area (backbone atoms only — not comparable to full-atom values): 12159 Å² total; per-residue (Å²): 119,68,70,64,54,53,58,44,36,73,78,50,30,34,36,33,39,35,69,73,64,59,83,75,78,91,43,71,68,59,52,39,61,72,70,66,57,72,94,78,49,74,62,56,58,56,47,59,78,54,46,83,45,72,69,47,56,58,51,53,53,47,57,74,76,40,67,63,73,45,81,45,73,44,84,99,51,84,38,35,40,38,32,41,72,47,49,68,59,50,56,54,58,60,69,60,46,52,49,74,55,93,85,25,45,24,42,54,43,79,53,45,83,93,57,71,67,58,75,89,71,53,54,52,23,89,88,70,72,42,74,75,44,57,74,88,74,56,77,74,73,75,81,77,64,78,72,63,58,64,57,56,54,55,50,56,54,52,57,60,53,58,60,62,68,71,66,64,84,79,84,75,77,93,73,74,88,78,68,64,64,62,59,56,55,56,57,52,61,63,55,69,78,75,114